Protein 4U89 (pdb70)

Foldseek 3Di:
DDDPQVLWDDPVQVVFKFKFKFQAQDPPQDADVVACVVCVPPDPVCVRLVSVLLVRQQVRVVSNVDHDDDWYADQPGATRDDPQKEKEWEDDNRMTMIMMGGCVRFVYKFKYKDFQDEDDPVCLVQQADPVQVVCQVVAAPPPGRSSVLLSRVVRSVQRRQCVFAVDDAGSVQWHKDWHADPVRFKTKIKTAGNDWQDGPDDDGDGIWIIMWGADPRMIMIMTTD

Nearest PDB structures (foldseek):
  8qzj-assembly1_A  TM=9.906E-01  e=1.954E-47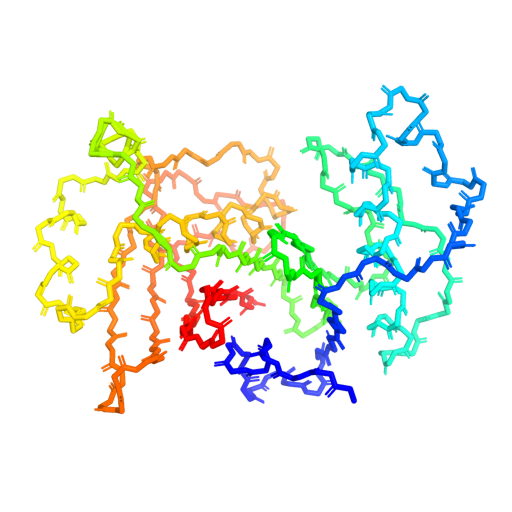  Mycobacterium tuberculosis
  4qvh-assembly1_A  TM=9.940E-01  e=8.552E-47  Escherichia coli
  8qzh-assembly1_A  TM=9.855E-01  e=3.844E-47  Mycobacterium tuberculosis
  8gkf-assembly1_A  TM=9.898E-01  e=1.094E-46  Mycobacterium tuberculosis
  4qjl-assembly1_A  TM=9.875E-01  e=9.509E-44  Mycobacterium ulcerans Agy99

Structure (mmCIF, N/CA/C/O backbone):
data_4U89
#
_entry.id   4U89
#
_cell.length_a   99.808
_cell.length_b   121.263
_cell.length_c   48.828
_cell.angle_alpha   90.000
_cell.angle_beta   90.000
_cell.angle_gamma   90.000
#
_symmetry.space_group_name_H-M   'C 2 2 21'
#
loop_
_entity.id
_entity.type
_entity.pdbx_description
1 polymer 'Phosphopantetheinyl transferase PptT'
2 non-polymer 'COENZYME A'
3 non-polymer 'SODIUM ION'
4 non-polymer 'PHOSPHATE ION'
5 non-polymer 'TETRAETHYLENE GLYCOL'
6 non-polymer IMIDAZOLE
7 water water
#
loop_
_atom_site.group_PDB
_atom_site.id
_atom_site.type_symbol
_atom_site.label_atom_id
_atom_site.label_alt_id
_atom_site.label_comp_id
_atom_site.label_asym_id
_atom_site.label_entity_id
_atom_site.label_seq_id
_atom_site.pdbx_PDB_ins_code
_atom_site.Cartn_x
_atom_site.Cartn_y
_atom_site.Cartn_z
_atom_site.occupancy
_atom_site.B_iso_or_equiv
_atom_site.auth_seq_id
_atom_site.auth_comp_id
_atom_site.auth_asym_id
_atom_site.auth_atom_id
_atom_site.pdbx_PDB_model_num
ATOM 1 N N . VAL A 1 23 ? 36.716 -25.026 -2.003 1.00 63.99 3 VAL A N 1
ATOM 2 C CA . VAL A 1 23 ? 35.238 -24.714 -2.167 1.00 33.87 3 VAL A CA 1
ATOM 3 C C . VAL A 1 23 ? 34.659 -23.816 -1.005 1.00 32.36 3 VAL A C 1
ATOM 4 O O . VAL A 1 23 ? 34.944 -24.025 0.207 1.00 33.36 3 VAL A O 1
ATOM 6 N N . GLY A 1 24 ? 33.799 -22.833 -1.346 1.00 37.59 4 GLY A N 1
ATOM 7 C CA . GLY A 1 24 ? 33.353 -21.955 -0.281 1.00 27.62 4 GLY A CA 1
ATOM 8 C C . GLY A 1 24 ? 32.191 -22.569 0.543 1.00 20.73 4 GLY A C 1
ATOM 9 O O . GLY A 1 24 ? 31.345 -23.332 0.048 1.00 24.28 4 GLY A O 1
ATOM 10 N N . THR A 1 25 ? 32.174 -22.276 1.829 1.00 18.89 5 THR A N 1
ATOM 11 C CA . THR A 1 25 ? 31.195 -22.832 2.729 1.00 17.66 5 THR A CA 1
ATOM 12 C C . THR A 1 25 ? 30.500 -21.787 3.597 1.00 19.12 5 THR A C 1
ATOM 13 O O . THR A 1 25 ? 29.915 -22.180 4.606 1.00 21.22 5 THR A O 1
ATOM 17 N N . LEU A 1 26 ? 30.448 -20.491 3.153 1.00 17.38 6 LEU A N 1
ATOM 18 C CA . LEU A 1 26 ? 29.769 -19.492 3.956 1.00 17.15 6 LEU A CA 1
ATOM 19 C C . LEU A 1 26 ? 28.320 -19.849 4.223 1.00 14.88 6 LEU A C 1
ATOM 20 O O . LEU A 1 26 ? 27.864 -19.728 5.382 1.00 15.65 6 LEU A O 1
ATOM 25 N N . VAL A 1 27 ? 27.576 -20.294 3.212 1.00 11.98 7 VAL A N 1
ATOM 26 C CA . VAL A 1 27 ? 26.151 -20.582 3.391 1.00 11.55 7 VAL A CA 1
ATOM 27 C C . VAL A 1 27 ? 25.933 -21.754 4.402 1.00 11.70 7 VAL A C 1
ATOM 28 O O . VAL A 1 27 ? 24.831 -21.888 4.959 1.00 11.67 7 VAL A O 1
ATOM 32 N N . ALA A 1 28 ? 26.938 -22.618 4.637 1.00 13.10 8 ALA A N 1
ATOM 33 C CA . ALA A 1 28 ? 26.665 -23.721 5.614 1.00 13.28 8 ALA A CA 1
ATOM 34 C C . ALA A 1 28 ? 26.369 -23.133 6.969 1.00 12.34 8 ALA A C 1
ATOM 35 O O . ALA A 1 28 ? 25.723 -23.757 7.775 1.00 12.86 8 ALA A O 1
ATOM 37 N N . SER A 1 29 ? 26.825 -21.896 7.257 1.00 12.27 9 SER A N 1
ATOM 38 C CA A SER A 1 29 ? 26.621 -21.223 8.539 0.57 11.27 9 SER A CA 1
ATOM 39 C CA B SER A 1 29 ? 26.614 -21.275 8.578 0.43 12.56 9 SER A CA 1
ATOM 40 C C . SER A 1 29 ? 25.162 -20.951 8.798 1.00 10.84 9 SER A C 1
ATOM 41 O O . SER A 1 29 ? 24.794 -20.592 9.933 1.00 12.76 9 SER A O 1
ATOM 46 N N . VAL A 1 30 ? 24.315 -21.060 7.740 1.00 10.63 10 VAL A N 1
ATOM 47 C CA . VAL A 1 30 ? 22.878 -20.839 7.922 1.00 10.66 10 VAL A CA 1
ATOM 48 C C . VAL A 1 30 ? 22.036 -22.054 7.620 1.00 9.84 10 VAL A C 1
ATOM 49 O O . VAL A 1 30 ? 20.799 -21.955 7.504 1.00 11.10 10 VAL A O 1
ATOM 53 N N . LEU A 1 31 ? 22.664 -23.247 7.468 1.00 10.31 11 LEU A N 1
ATOM 54 C CA . LEU A 1 31 ? 21.842 -24.438 7.183 1.00 11.36 11 LEU A CA 1
ATOM 55 C C . LEU A 1 31 ? 21.679 -25.299 8.444 1.00 9.94 11 LEU A C 1
ATOM 56 O O . LEU A 1 31 ? 22.594 -25.408 9.274 1.00 12.81 11 LEU A O 1
ATOM 61 N N . PRO A 1 32 ? 20.562 -26.033 8.477 1.00 12.35 12 PRO A N 1
ATOM 62 C CA . PRO A 1 32 ? 20.268 -26.895 9.642 1.00 14.87 12 PRO A CA 1
ATOM 63 C C . PRO A 1 32 ? 21.041 -28.214 9.570 1.00 12.15 12 PRO A C 1
ATOM 64 O O . PRO A 1 32 ? 21.244 -28.740 8.465 1.00 14.70 12 PRO A O 1
ATOM 68 N N . ALA A 1 33 ? 21.298 -28.818 10.719 1.00 13.67 13 ALA A N 1
ATOM 69 C CA . ALA A 1 33 ? 21.848 -30.192 10.747 1.00 14.57 13 ALA A CA 1
ATOM 70 C C . ALA A 1 33 ? 20.741 -31.230 10.570 1.00 13.64 13 ALA A C 1
ATOM 71 O O . ALA A 1 33 ? 21.067 -32.320 10.049 1.00 14.73 13 ALA A O 1
ATOM 73 N N . THR A 1 34 ? 19.499 -30.909 10.964 1.00 13.83 14 THR A N 1
ATOM 74 C CA . THR A 1 34 ? 18.425 -31.946 11.036 1.00 14.16 14 THR A CA 1
ATOM 75 C C . THR A 1 34 ? 18.220 -32.571 9.670 1.00 13.37 14 THR A C 1
ATOM 76 O O . THR A 1 34 ? 17.953 -33.759 9.604 1.00 14.88 14 THR A O 1
ATOM 80 N N . VAL A 1 35 ? 18.295 -31.813 8.580 1.00 13.54 15 VAL A N 1
ATOM 81 C CA . VAL A 1 35 ? 18.008 -32.342 7.227 1.00 12.59 15 VAL A CA 1
ATOM 82 C C . VAL A 1 35 ? 19.226 -32.206 6.284 1.00 13.21 15 VAL A C 1
ATOM 83 O O . VAL A 1 35 ? 19.130 -32.193 5.069 1.00 13.08 15 VAL A O 1
ATOM 87 N N . PHE A 1 36 ? 20.400 -32.068 6.887 1.00 14.68 16 PHE A N 1
ATOM 88 C CA . PHE A 1 36 ? 21.557 -31.735 6.087 1.00 14.17 16 PHE A CA 1
ATOM 89 C C . PHE A 1 36 ? 21.849 -32.729 4.975 1.00 14.16 16 PHE A C 1
ATOM 90 O O . PHE A 1 36 ? 22.354 -32.335 3.905 1.00 17.50 16 PHE A O 1
ATOM 98 N N . GLU A 1 37 ? 21.676 -34.021 5.255 1.00 14.91 17 GLU A N 1
ATOM 99 C CA . GLU A 1 37 ? 21.951 -35.041 4.235 1.00 17.76 17 GLU A CA 1
ATOM 100 C C . GLU A 1 37 ? 21.018 -34.929 3.035 1.00 12.35 17 GLU A C 1
ATOM 101 O O . GLU A 1 37 ? 21.286 -35.533 1.982 1.00 14.80 17 GLU A O 1
ATOM 107 N N . ASP A 1 38 ? 19.914 -34.180 3.194 1.00 12.05 18 ASP A N 1
ATOM 108 C CA . ASP A 1 38 ? 19.026 -33.975 2.086 1.00 12.21 18 ASP A CA 1
ATOM 109 C C . ASP A 1 38 ? 19.145 -32.578 1.440 1.00 10.50 18 ASP A C 1
ATOM 110 O O . ASP A 1 38 ? 18.240 -32.186 0.640 1.00 13.11 18 ASP A O 1
ATOM 115 N N . LEU A 1 39 ? 20.198 -31.857 1.837 1.00 9.88 19 LEU A N 1
ATOM 116 C CA . LEU A 1 39 ? 20.535 -30.560 1.223 1.00 10.34 19 LEU A CA 1
ATOM 117 C C . LEU A 1 39 ? 21.838 -30.651 0.506 1.00 12.46 19 LEU A C 1
ATOM 118 O O . LEU A 1 39 ? 22.704 -31.490 0.770 1.00 11.93 19 LEU A O 1
ATOM 123 N N . ALA A 1 40 ? 22.023 -29.679 -0.438 1.00 10.96 20 ALA A N 1
ATOM 124 C CA . ALA A 1 40 ? 23.356 -29.467 -0.998 1.00 11.15 20 ALA A CA 1
ATOM 125 C C . ALA A 1 40 ? 23.496 -27.993 -1.363 1.00 10.11 20 ALA A C 1
ATOM 126 O O . ALA A 1 40 ? 22.438 -27.325 -1.511 1.00 11.66 20 ALA A O 1
ATOM 128 N N . TYR A 1 41 ? 24.730 -27.510 -1.488 1.00 10.43 21 TYR A N 1
ATOM 129 C CA . TYR A 1 41 ? 24.905 -26.088 -1.761 1.00 9.97 21 TYR A CA 1
ATOM 130 C C . TYR A 1 41 ? 26.106 -25.873 -2.618 1.00 10.65 21 TYR A C 1
ATOM 131 O O . TYR A 1 41 ? 27.011 -26.737 -2.636 1.00 12.01 21 TYR A O 1
ATOM 140 N N . ALA A 1 42 ? 26.183 -24.696 -3.258 1.00 10.57 22 ALA A N 1
ATOM 141 C CA . ALA A 1 42 ? 27.421 -24.329 -3.983 1.00 10.51 22 ALA A CA 1
ATOM 142 C C . ALA A 1 42 ? 27.427 -22.814 -4.069 1.00 9.99 22 ALA A C 1
ATOM 143 O O . ALA A 1 42 ? 26.355 -22.208 -4.337 1.00 12.25 22 ALA A O 1
ATOM 145 N N . GLU A 1 43 ? 28.569 -22.211 -3.833 1.00 10.63 23 GLU A N 1
ATOM 146 C CA . GLU A 1 43 ? 28.692 -20.756 -3.920 1.00 11.74 23 GLU A CA 1
ATOM 147 C C . GLU A 1 43 ? 29.964 -20.408 -4.588 1.00 12.07 23 GLU A C 1
ATOM 148 O O . GLU A 1 43 ? 31.008 -21.136 -4.559 1.00 13.65 23 GLU A O 1
ATOM 154 N N . LEU A 1 44 ? 29.996 -19.171 -5.125 1.00 12.41 24 LEU A N 1
ATOM 155 C CA . LEU A 1 44 ? 31.201 -18.553 -5.752 1.00 13.22 24 LEU A CA 1
ATOM 156 C C . LEU A 1 44 ? 31.143 -17.069 -5.380 1.00 14.04 24 LEU A C 1
ATOM 157 O O . LEU A 1 44 ? 30.079 -16.561 -4.995 1.00 15.16 24 LEU A O 1
ATOM 162 N N . TYR A 1 45 ? 32.257 -16.383 -5.623 1.00 14.02 25 TYR A N 1
ATOM 163 C CA . TYR A 1 45 ? 32.343 -14.983 -5.122 1.00 14.38 25 TYR A CA 1
ATOM 164 C C . TYR A 1 45 ? 32.532 -14.009 -6.274 1.00 14.64 25 TYR A C 1
ATOM 165 O O . TYR A 1 45 ? 32.724 -12.818 -6.032 1.00 19.27 25 TYR A O 1
ATOM 174 N N . SER A 1 46 ? 32.537 -14.521 -7.510 1.00 16.33 26 SER A N 1
ATOM 175 C CA . SER A 1 46 ? 32.681 -13.729 -8.755 1.00 16.45 26 SER A CA 1
ATOM 176 C C . SER A 1 46 ? 32.239 -14.608 -9.893 1.00 15.65 26 SER A C 1
ATOM 177 O O . SER A 1 46 ? 31.957 -15.800 -9.706 1.00 21.18 26 SER A O 1
ATOM 180 N N . ASP A 1 47 ? 32.114 -14.015 -11.063 1.00 16.52 27 ASP A N 1
ATOM 181 C CA . ASP A 1 47 ? 31.723 -14.738 -12.270 1.00 15.66 27 ASP A CA 1
ATOM 182 C C . ASP A 1 47 ? 32.960 -15.263 -12.941 1.00 19.67 27 ASP A C 1
ATOM 183 O O . ASP A 1 47 ? 33.816 -14.495 -13.368 1.00 24.73 27 ASP A O 1
ATOM 188 N N . PRO A 1 48 ? 33.071 -16.601 -13.057 1.00 20.47 28 PRO A N 1
ATOM 189 C CA . PRO A 1 48 ? 34.163 -17.180 -13.821 1.00 24.61 28 PRO A CA 1
ATOM 190 C C . PRO A 1 48 ? 34.157 -16.670 -15.250 1.00 25.04 28 PRO A C 1
ATOM 191 O O . PRO A 1 48 ? 33.092 -16.658 -15.856 1.00 28.09 28 PRO A O 1
ATOM 195 N N . PRO A 1 49 ? 35.315 -16.304 -15.801 1.00 31.49 29 PRO A N 1
ATOM 196 C CA . PRO A 1 49 ? 35.263 -15.715 -17.189 1.00 34.44 29 PRO A CA 1
ATOM 197 C C . PRO A 1 49 ? 34.964 -16.782 -18.240 1.00 38.95 29 PRO A C 1
ATOM 198 O O . PRO A 1 49 ? 35.280 -17.948 -18.030 1.00 38.85 29 PRO A O 1
ATOM 202 N N . GLY A 1 50 ? 34.267 -16.397 -19.299 1.00 39.82 30 GLY A N 1
ATOM 203 C CA . GLY A 1 50 ? 34.026 -17.287 -20.413 1.00 46.96 30 GLY A CA 1
ATOM 204 C C . GLY A 1 50 ? 32.988 -18.386 -20.212 1.00 35.67 30 GLY A C 1
ATOM 205 O O . GLY A 1 50 ? 32.919 -19.255 -21.107 1.00 49.68 30 GLY A O 1
ATOM 206 N N . LEU A 1 51 ? 32.174 -18.359 -19.120 1.00 30.08 31 LEU A N 1
ATOM 207 C CA . LEU A 1 51 ? 31.059 -19.307 -18.982 1.00 22.09 31 LEU A CA 1
ATOM 208 C C . LEU A 1 51 ? 30.028 -18.999 -20.053 1.00 21.58 31 LEU A C 1
ATOM 209 O O . LEU A 1 51 ? 29.629 -17.847 -20.199 1.00 32.54 31 LEU A O 1
ATOM 214 N N . THR A 1 52 ? 29.657 -20.015 -20.845 1.00 24.27 32 THR A N 1
ATOM 215 C CA . THR A 1 52 ? 28.703 -19.879 -21.960 1.00 25.79 32 THR A CA 1
ATOM 216 C C . THR A 1 52 ? 27.343 -20.251 -21.302 1.00 22.30 32 THR A C 1
ATOM 217 O O . THR A 1 52 ? 27.287 -21.224 -20.574 1.00 22.88 32 THR A O 1
ATOM 221 N N . PRO A 1 53 ? 26.232 -19.556 -21.609 1.00 15.77 33 PRO A N 1
ATOM 222 C CA . PRO A 1 53 ? 24.935 -20.060 -21.138 1.00 14.35 33 PRO A CA 1
ATOM 223 C C . PRO A 1 53 ? 24.508 -21.352 -21.839 1.00 18.03 33 PRO A C 1
ATOM 224 O O . PRO A 1 53 ? 24.789 -21.573 -23.036 1.00 19.61 33 PRO A O 1
ATOM 228 N N . LEU A 1 54 ? 23.761 -22.171 -21.131 1.00 14.70 34 LEU A N 1
ATOM 229 C CA . LEU A 1 54 ? 23.099 -23.313 -21.828 1.00 15.81 34 LEU A CA 1
ATOM 230 C C . LEU A 1 54 ? 22.155 -22.774 -22.861 1.00 15.59 34 LEU A C 1
ATOM 231 O O . LEU A 1 54 ? 21.437 -21.779 -22.565 1.00 16.36 34 LEU A O 1
ATOM 236 N N . PRO A 1 55 ? 22.071 -23.407 -24.055 1.00 16.50 35 PRO A N 1
ATOM 237 C CA . PRO A 1 55 ? 21.169 -22.815 -25.071 1.00 19.92 35 PRO A CA 1
ATOM 238 C C . PRO A 1 55 ? 19.733 -22.726 -24.601 1.00 18.34 35 PRO A C 1
ATOM 239 O O . PRO A 1 55 ? 19.034 -21.805 -25.009 1.00 18.89 35 PRO A O 1
ATOM 243 N N . GLU A 1 56 ? 19.265 -23.670 -23.727 1.00 16.91 36 GLU A N 1
ATOM 244 C CA A GLU A 1 56 ? 17.871 -23.656 -23.278 0.50 15.41 36 GLU A CA 1
ATOM 245 C CA B GLU A 1 56 ? 17.858 -23.583 -23.321 0.50 14.35 36 GLU A CA 1
ATOM 246 C C . GLU A 1 56 ? 17.656 -22.518 -22.234 1.00 17.68 36 GLU A C 1
ATOM 247 O O . GLU A 1 56 ? 16.515 -22.090 -22.025 1.00 18.61 36 GLU A O 1
ATOM 258 N N . GLU A 1 57 ? 18.726 -22.058 -21.586 1.00 14.48 37 GLU A N 1
ATOM 259 C CA . GLU A 1 57 ? 18.586 -21.010 -20.565 1.00 15.62 37 GLU A CA 1
ATOM 260 C C . GLU A 1 57 ? 18.867 -19.639 -21.221 1.00 14.16 37 GLU A C 1
ATOM 261 O O . GLU A 1 57 ? 18.407 -18.622 -20.643 1.00 15.53 37 GLU A O 1
ATOM 267 N N . ALA A 1 58 ? 19.594 -19.581 -22.321 1.00 14.99 38 ALA A N 1
ATOM 268 C CA . ALA A 1 58 ? 19.888 -18.294 -22.977 1.00 17.02 38 ALA A CA 1
ATOM 269 C C . ALA A 1 58 ? 18.650 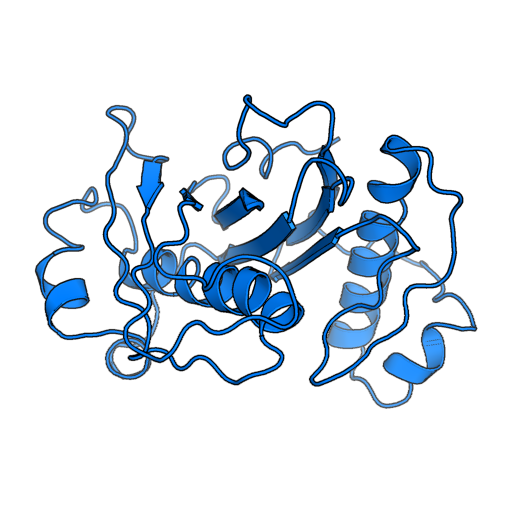-17.389 -23.215 1.00 15.43 38 ALA A C 1
ATOM 270 O O . ALA A 1 58 ? 18.800 -16.157 -23.067 1.00 17.01 38 ALA A O 1
ATOM 272 N N . PRO A 1 59 ? 17.456 -17.961 -23.572 1.00 15.99 39 PRO A N 1
ATOM 273 C CA . PRO A 1 59 ? 16.296 -17.025 -23.849 1.00 18.21 39 PRO A CA 1
ATOM 274 C C . PRO A 1 59 ? 15.969 -16.216 -22.602 1.00 16.28 39 PRO A C 1
ATOM 275 O O . PRO A 1 59 ? 15.428 -15.077 -22.740 1.00 20.69 39 PRO A O 1
ATOM 279 N N . LEU A 1 60 ? 16.256 -16.717 -21.396 1.00 16.55 40 LEU A N 1
ATOM 280 C CA . LEU A 1 60 ? 15.921 -16.015 -20.179 1.00 16.25 40 LEU A CA 1
ATOM 281 C C . LEU A 1 60 ? 16.695 -14.729 -19.985 1.00 16.56 40 LEU A C 1
ATOM 282 O O . LEU A 1 60 ? 16.223 -13.828 -19.313 1.00 20.63 40 LEU A O 1
ATOM 287 N N . ILE A 1 61 ? 17.790 -14.601 -20.668 1.00 15.38 41 ILE A N 1
ATOM 288 C CA . ILE A 1 61 ? 18.678 -13.448 -20.523 1.00 14.76 41 ILE A CA 1
ATOM 289 C C . ILE A 1 61 ? 18.931 -12.766 -21.896 1.00 15.71 41 ILE A C 1
ATOM 290 O O . ILE A 1 61 ? 19.870 -11.963 -22.032 1.00 17.91 41 ILE A O 1
ATOM 295 N N . ALA A 1 62 ? 18.093 -13.057 -22.899 1.00 16.73 42 ALA A N 1
ATOM 296 C CA . ALA A 1 62 ? 18.250 -12.551 -24.274 1.00 16.71 42 ALA A CA 1
ATOM 297 C C . ALA A 1 62 ? 18.178 -11.046 -24.376 1.00 21.41 42 ALA A C 1
ATOM 298 O O . ALA A 1 62 ? 18.753 -10.486 -25.312 1.00 20.95 42 ALA A O 1
ATOM 300 N N . ARG A 1 63 ? 17.526 -10.364 -23.433 1.00 18.64 43 ARG A N 1
ATOM 301 C CA . ARG A 1 63 ? 17.416 -8.916 -23.485 1.00 18.32 43 ARG A CA 1
ATOM 302 C C . ARG A 1 63 ? 18.122 -8.295 -22.269 1.00 21.13 43 ARG A C 1
ATOM 303 O O . ARG A 1 63 ? 17.931 -7.122 -21.992 1.00 24.10 43 ARG A O 1
ATOM 311 N N . SER A 1 64 ? 18.884 -9.065 -21.511 1.00 19.68 44 SER A N 1
ATOM 312 C CA . SER A 1 64 ? 19.471 -8.601 -20.240 1.00 17.95 44 SER A CA 1
ATOM 313 C C . SER A 1 64 ? 20.763 -7.799 -20.390 1.00 20.81 44 SER A C 1
ATOM 314 O O . SER A 1 64 ? 21.532 -8.087 -21.303 1.00 19.84 44 SER A O 1
ATOM 317 N N . VAL A 1 65 ? 21.052 -6.901 -19.444 1.00 19.82 45 VAL A N 1
ATOM 318 C CA . VAL A 1 65 ? 22.339 -6.193 -19.439 1.00 20.63 45 VAL A CA 1
ATOM 319 C C . VAL A 1 65 ? 23.468 -7.195 -19.077 1.00 17.82 45 VAL A C 1
ATOM 320 O O . VAL A 1 65 ? 23.193 -8.243 -18.479 1.00 17.60 45 VAL A O 1
ATOM 324 N N . ALA A 1 66 ? 24.709 -6.869 -19.387 1.00 20.50 46 ALA A N 1
ATOM 325 C CA . ALA A 1 66 ? 25.823 -7.816 -19.265 1.00 20.65 46 ALA A CA 1
ATOM 326 C C . ALA A 1 66 ? 25.920 -8.234 -17.808 1.00 18.42 46 ALA A C 1
ATOM 327 O O . ALA A 1 66 ? 26.225 -9.396 -17.521 1.00 18.77 46 ALA A O 1
ATOM 329 N N . LYS A 1 67 ? 25.745 -7.329 -16.843 1.00 20.18 47 LYS A N 1
ATOM 330 C CA . LYS A 1 67 ? 25.965 -7.692 -15.395 1.00 19.56 47 LYS A CA 1
ATOM 331 C C . LYS A 1 67 ? 24.954 -8.821 -15.033 1.00 16.39 47 LYS A C 1
ATOM 332 O O . LYS A 1 67 ? 25.319 -9.798 -14.320 1.00 16.15 47 LYS A O 1
ATOM 338 N N . ARG A 1 68 ? 23.714 -8.667 -15.484 1.00 17.05 48 ARG A N 1
ATOM 339 C CA . ARG A 1 68 ? 22.629 -9.626 -15.210 1.00 14.91 48 ARG A CA 1
ATOM 340 C C . ARG A 1 68 ? 22.985 -10.948 -15.956 1.00 14.90 48 ARG A C 1
ATOM 341 O O . ARG A 1 68 ? 22.849 -12.036 -15.360 1.00 13.93 48 ARG A O 1
ATOM 349 N N . ARG A 1 69 ? 23.449 -10.901 -17.191 1.00 14.53 49 ARG A N 1
ATOM 350 C CA . ARG A 1 69 ? 23.751 -12.133 -17.912 1.00 13.68 49 ARG A CA 1
ATOM 351 C C . ARG A 1 69 ? 24.844 -12.903 -17.160 1.00 14.75 49 ARG A C 1
ATOM 352 O O . ARG A 1 69 ? 24.716 -14.121 -16.960 1.00 14.58 49 ARG A O 1
ATOM 360 N N . ASN A 1 70 ? 25.888 -12.217 -16.712 1.00 13.99 50 ASN A N 1
ATOM 361 C CA . ASN A 1 70 ? 27.065 -12.874 -16.111 1.00 14.45 50 ASN A CA 1
ATOM 362 C C . ASN A 1 70 ? 26.604 -13.521 -14.817 1.00 13.47 50 ASN A C 1
ATOM 363 O O . ASN A 1 70 ? 26.937 -14.700 -14.561 1.00 15.21 50 ASN A O 1
ATOM 368 N N . GLU A 1 71 ? 25.866 -12.821 -13.929 1.00 13.79 51 GLU A N 1
ATOM 369 C CA . GLU A 1 71 ? 25.511 -13.426 -12.652 1.00 12.69 51 GLU A CA 1
ATOM 370 C C . GLU A 1 71 ? 24.502 -14.521 -12.857 1.00 11.24 51 GLU A C 1
ATOM 371 O O . GLU A 1 71 ? 24.602 -15.561 -12.184 1.00 12.50 51 GLU A O 1
ATOM 377 N N . PHE A 1 72 ? 23.584 -14.377 -13.796 1.00 11.19 52 PHE A N 1
ATOM 378 C CA . PHE A 1 72 ? 22.601 -15.421 -14.040 1.00 11.48 52 PHE A CA 1
ATOM 379 C C . PHE A 1 72 ? 23.315 -16.737 -14.381 1.00 11.28 52 PHE A C 1
ATOM 380 O O . PHE A 1 72 ? 22.904 -17.815 -13.863 1.00 11.46 52 PHE A O 1
ATOM 388 N N . ILE A 1 73 ? 24.292 -16.679 -15.285 1.00 11.23 53 ILE A N 1
ATOM 389 C CA . ILE A 1 73 ? 24.986 -17.881 -15.754 1.00 12.39 53 ILE A CA 1
ATOM 390 C C . ILE A 1 73 ? 25.738 -18.500 -14.573 1.00 11.33 53 ILE A C 1
ATOM 391 O O . ILE A 1 73 ? 25.704 -19.735 -14.358 1.00 12.91 53 ILE A O 1
ATOM 396 N N . THR A 1 74 ? 26.384 -17.677 -13.728 1.00 10.22 54 THR A N 1
ATOM 397 C CA . THR A 1 74 ? 27.112 -18.217 -12.560 1.00 10.77 54 THR A CA 1
ATOM 398 C C . THR A 1 74 ? 26.169 -18.867 -11.595 1.00 11.01 54 THR A C 1
ATOM 399 O O . THR A 1 74 ? 26.510 -19.928 -11.026 1.00 11.58 54 THR A O 1
ATOM 403 N N . VAL A 1 75 ? 25.026 -18.224 -11.278 1.00 10.91 55 VAL A N 1
ATOM 404 C CA . VAL A 1 75 ? 24.162 -18.749 -10.283 1.00 10.36 55 VAL A CA 1
ATOM 405 C C . VAL A 1 75 ? 23.544 -20.081 -10.830 1.00 10.25 55 VAL A C 1
ATOM 406 O O . VAL A 1 75 ? 23.379 -21.025 -9.997 1.00 11.46 55 VAL A O 1
ATOM 410 N N . ARG A 1 76 ? 23.174 -20.191 -12.093 1.00 11.29 56 ARG A N 1
ATOM 411 C CA . ARG A 1 76 ? 22.661 -21.446 -12.651 1.00 11.30 56 ARG A CA 1
ATOM 412 C C . ARG A 1 76 ? 23.763 -22.520 -12.586 1.00 10.91 56 ARG A C 1
ATOM 413 O O . ARG A 1 76 ? 23.476 -23.651 -12.332 1.00 11.95 56 ARG A O 1
ATOM 421 N N . HIS A 1 77 ? 25.015 -22.120 -12.760 1.00 10.93 57 HIS A N 1
ATOM 422 C CA . HIS A 1 77 ? 26.123 -23.097 -12.651 1.00 10.80 57 HIS A CA 1
ATOM 423 C C . HIS A 1 77 ? 26.144 -23.644 -11.229 1.00 11.71 57 HIS A C 1
ATOM 424 O O . HIS A 1 77 ? 26.316 -24.857 -10.969 1.00 12.42 57 HIS A O 1
ATOM 431 N N . CYS A 1 78 ? 26.087 -22.736 -10.224 1.00 11.33 58 CYS A N 1
ATOM 432 C CA . CYS A 1 78 ? 26.026 -23.201 -8.832 1.00 11.73 58 CYS A CA 1
ATOM 433 C C . CYS A 1 78 ? 24.857 -24.109 -8.576 1.00 11.13 58 CYS A C 1
ATOM 434 O O . CYS A 1 78 ? 24.986 -25.116 -7.851 1.00 12.40 58 CYS A O 1
ATOM 437 N N . ALA A 1 79 ? 23.716 -23.805 -9.141 1.00 11.00 59 ALA A N 1
ATOM 438 C CA . ALA A 1 79 ? 22.493 -24.639 -8.979 1.00 10.84 59 ALA A CA 1
ATOM 439 C C . ALA A 1 79 ? 22.815 -26.060 -9.470 1.00 11.58 59 ALA A C 1
ATOM 440 O O . ALA A 1 79 ? 22.460 -27.028 -8.769 1.00 11.63 59 ALA A O 1
ATOM 442 N N . ARG A 1 80 ? 23.396 -26.210 -10.648 1.00 11.24 60 ARG A N 1
ATOM 443 C CA . ARG A 1 80 ? 23.644 -27.563 -11.175 1.00 11.03 60 ARG A CA 1
ATOM 444 C C . ARG A 1 80 ? 24.730 -28.263 -10.343 1.00 12.21 60 ARG A C 1
ATOM 445 O O . ARG A 1 80 ? 24.603 -29.512 -10.163 1.00 13.77 60 ARG A O 1
ATOM 453 N N . ILE A 1 81 ? 25.749 -27.553 -9.826 1.00 11.42 61 ILE A N 1
ATOM 454 C CA A ILE A 1 81 ? 26.814 -28.128 -8.926 0.43 10.53 61 ILE A CA 1
ATOM 455 C CA B ILE A 1 81 ? 26.714 -28.271 -8.996 0.57 11.74 61 ILE A CA 1
ATOM 456 C C . ILE A 1 81 ? 26.016 -28.766 -7.746 1.00 12.73 61 ILE A C 1
ATOM 457 O O . ILE A 1 81 ? 26.265 -29.915 -7.300 1.00 14.56 61 ILE A O 1
ATOM 466 N N . ALA A 1 82 ? 25.180 -27.966 -7.122 1.00 12.52 62 ALA A N 1
ATOM 467 C CA . ALA A 1 82 ? 24.513 -28.407 -5.894 1.00 12.15 62 ALA A CA 1
ATOM 468 C C . ALA A 1 82 ? 23.533 -29.570 -6.206 1.00 11.09 62 ALA A C 1
ATOM 469 O O . ALA A 1 82 ? 23.549 -30.597 -5.459 1.00 13.24 62 ALA A O 1
ATOM 471 N N . LEU A 1 83 ? 22.760 -29.475 -7.270 1.00 11.08 63 LEU A N 1
ATOM 472 C CA . LEU A 1 83 ? 21.849 -30.570 -7.645 1.00 11.45 63 LEU A CA 1
ATOM 473 C C . LEU A 1 83 ? 22.661 -31.846 -7.908 1.00 12.58 63 LEU A C 1
ATOM 474 O O . LEU A 1 83 ? 22.166 -32.952 -7.548 1.00 13.71 63 LEU A O 1
ATOM 479 N N . ASP A 1 84 ? 23.823 -31.734 -8.555 1.00 12.82 64 ASP A N 1
ATOM 480 C CA . ASP A 1 84 ? 24.621 -32.928 -8.895 1.00 14.88 64 ASP A CA 1
ATOM 481 C C . ASP A 1 84 ? 25.002 -33.636 -7.584 1.00 13.84 64 ASP A C 1
ATOM 482 O O . ASP A 1 84 ? 25.088 -34.903 -7.514 1.00 15.28 64 ASP A O 1
ATOM 487 N N . GLN A 1 85 ? 25.264 -32.901 -6.497 1.00 14.07 65 GLN A N 1
ATOM 488 C CA . GLN A 1 85 ? 25.592 -33.550 -5.216 1.00 14.69 65 GLN A CA 1
ATOM 489 C C . GLN A 1 85 ? 24.470 -34.411 -4.671 1.00 16.06 65 GLN A C 1
ATOM 490 O O . GLN A 1 85 ? 24.710 -35.364 -3.972 1.00 19.23 65 GLN A O 1
ATOM 496 N N . LEU A 1 86 ? 23.233 -34.028 -4.981 1.00 15.21 66 LEU A N 1
ATOM 497 C CA . LEU A 1 86 ? 22.036 -34.820 -4.576 1.00 15.07 66 LEU A CA 1
ATOM 498 C C . LEU A 1 86 ? 21.735 -35.935 -5.579 1.00 16.70 66 LEU A C 1
ATOM 499 O O . LEU A 1 86 ? 20.720 -36.595 -5.454 1.00 19.49 66 LEU A O 1
ATOM 504 N N . GLY A 1 87 ? 22.599 -36.135 -6.582 1.00 15.39 67 GLY A N 1
ATOM 505 C CA . GLY A 1 87 ? 22.383 -37.233 -7.548 1.00 18.76 67 GLY A CA 1
ATOM 506 C C . GLY A 1 87 ? 21.501 -36.828 -8.718 1.00 15.56 67 GLY A C 1
ATOM 507 O O . GLY A 1 87 ? 21.117 -37.674 -9.514 1.00 18.72 67 GLY A O 1
ATOM 508 N N . VAL A 1 88 ? 21.278 -35.527 -8.951 1.00 14.77 68 VAL A N 1
ATOM 509 C CA . VAL A 1 88 ? 20.445 -35.095 -10.062 1.00 14.85 68 VAL A CA 1
ATOM 510 C C . VAL A 1 88 ? 21.300 -34.787 -11.271 1.00 13.85 68 VAL A C 1
ATOM 511 O O . VAL A 1 88 ? 22.188 -33.926 -11.187 1.00 15.60 68 VAL A O 1
ATOM 515 N N . PRO A 1 89 ? 21.075 -35.433 -12.434 1.00 13.28 69 PRO A N 1
ATOM 516 C CA . PRO A 1 89 ? 21.908 -35.148 -13.609 1.00 13.19 69 PRO A CA 1
ATOM 517 C C . PRO A 1 89 ? 21.757 -33.668 -14.045 1.00 12.03 69 PRO A C 1
ATOM 518 O O . PRO A 1 89 ? 20.636 -33.066 -13.952 1.00 13.12 69 PRO A O 1
ATOM 522 N N . PRO A 1 90 ? 22.828 -33.111 -14.576 1.00 13.16 70 PRO A N 1
ATOM 523 C CA . PRO A 1 90 ? 22.731 -31.689 -14.976 1.00 13.25 70 PRO A CA 1
ATOM 524 C C . PRO A 1 90 ? 21.765 -31.491 -16.125 1.00 13.24 70 PRO A C 1
ATOM 525 O O . PRO A 1 90 ? 21.668 -32.296 -17.043 1.00 13.55 70 PRO A O 1
ATOM 529 N N . ALA A 1 91 ? 20.969 -30.399 -16.052 1.00 13.39 71 ALA A N 1
ATOM 530 C CA . ALA A 1 91 ? 19.920 -30.082 -17.009 1.00 13.29 71 ALA A CA 1
ATOM 531 C C . ALA A 1 91 ? 19.608 -28.579 -16.873 1.00 11.84 71 ALA A C 1
ATOM 532 O O . ALA A 1 91 ? 19.929 -27.976 -15.845 1.00 13.56 71 ALA A O 1
ATOM 534 N N . PRO A 1 92 ? 18.996 -28.026 -17.899 1.00 13.80 72 PRO A N 1
ATOM 535 C CA . PRO A 1 92 ? 18.568 -26.606 -17.807 1.00 14.98 72 PRO A CA 1
ATOM 536 C C . PRO A 1 92 ? 17.526 -26.406 -16.725 1.00 13.10 72 PRO A C 1
ATOM 537 O O . PRO A 1 92 ? 16.747 -27.325 -16.378 1.00 16.00 72 PRO A O 1
ATOM 541 N N . ILE A 1 93 ? 17.511 -25.238 -16.115 1.00 13.53 73 ILE A N 1
ATOM 542 C CA . ILE A 1 93 ? 16.547 -24.851 -15.046 1.00 14.04 73 ILE A CA 1
ATOM 543 C C . ILE A 1 93 ? 15.805 -23.629 -15.603 1.00 12.08 73 ILE A C 1
ATOM 544 O O . ILE A 1 93 ? 16.424 -22.525 -15.724 1.00 12.70 73 ILE A O 1
ATOM 549 N N . LEU A 1 94 ? 14.585 -23.790 -16.024 1.00 13.71 74 LEU A N 1
ATOM 550 C CA . LEU A 1 94 ? 13.831 -22.677 -16.638 1.00 13.29 74 LEU A CA 1
ATOM 551 C C . LEU A 1 94 ? 13.217 -21.780 -15.505 1.00 13.13 74 LEU A C 1
ATOM 552 O O . LEU A 1 94 ? 13.560 -21.891 -14.319 1.00 13.95 74 LEU A O 1
ATOM 557 N N . LYS A 1 95 ? 12.374 -20.832 -15.907 1.00 15.44 75 LYS A N 1
ATOM 558 C CA A LYS A 1 95 ? 11.861 -19.789 -15.018 0.50 16.78 75 LYS A CA 1
ATOM 559 C CA B LYS A 1 95 ? 11.845 -19.859 -14.966 0.50 17.33 75 LYS A CA 1
ATOM 560 C C . LYS A 1 95 ? 10.321 -19.881 -15.142 1.00 17.25 75 LYS A C 1
ATOM 561 O O . LYS A 1 95 ? 9.782 -20.036 -16.238 1.00 23.76 75 LYS A O 1
ATOM 572 N N . GLY A 1 96 ? 9.641 -19.782 -14.026 1.00 18.89 76 GLY A N 1
ATOM 573 C CA . GLY A 1 96 ? 8.269 -20.051 -13.971 1.00 29.98 76 GLY A CA 1
ATOM 574 C C . GLY A 1 96 ? 7.527 -18.872 -13.594 1.00 38.22 76 GLY A C 1
ATOM 575 O O . GLY A 1 96 ? 8.039 -17.752 -13.921 1.00 26.78 76 GLY A O 1
ATOM 576 N N . ASP A 1 97 ? 6.436 -19.127 -12.805 1.00 37.45 77 ASP A N 1
ATOM 577 C CA . ASP A 1 97 ? 5.505 -18.116 -12.314 1.00 29.15 77 ASP A CA 1
ATOM 578 C C . ASP A 1 97 ? 6.297 -17.104 -11.501 1.00 25.50 77 ASP A C 1
ATOM 579 O O . ASP A 1 97 ? 7.075 -17.488 -10.514 1.00 27.68 77 ASP A O 1
ATOM 581 N N . LYS A 1 98 ? 6.258 -15.842 -11.965 1.00 22.47 78 LYS A N 1
ATOM 582 C CA . LYS A 1 98 ? 6.783 -14.755 -11.159 1.00 18.49 78 LYS A CA 1
ATOM 583 C C . LYS A 1 98 ? 8.294 -14.870 -10.928 1.00 18.31 78 LYS A C 1
ATOM 584 O O . LYS A 1 98 ? 8.814 -14.365 -9.923 1.00 18.03 78 LYS A O 1
ATOM 590 N N . GLY A 1 99 ? 9.015 -15.521 -11.859 1.00 17.64 79 GLY A N 1
ATOM 591 C CA . GLY A 1 99 ? 10.484 -15.539 -11.758 1.00 16.17 79 GLY A CA 1
ATOM 592 C C . GLY A 1 99 ? 11.059 -16.748 -11.038 1.00 13.55 79 GLY A C 1
ATOM 593 O O . GLY A 1 99 ? 12.265 -16.871 -10.982 1.00 15.24 79 GLY A O 1
ATOM 594 N N . GLU A 1 100 ? 10.207 -17.609 -10.432 1.00 14.00 80 GLU A N 1
ATOM 595 C CA . GLU A 1 100 ? 10.696 -18.663 -9.614 1.00 16.28 80 GLU A CA 1
ATOM 596 C C . GLU A 1 100 ? 11.431 -19.683 -10.521 1.00 13.40 80 GLU A C 1
ATOM 597 O O . GLU A 1 100 ? 10.980 -20.005 -11.669 1.00 15.85 80 GLU A O 1
ATOM 603 N N . PRO A 1 101 ? 12.515 -20.268 -10.013 1.00 12.98 81 PRO A N 1
ATOM 604 C CA . PRO A 1 101 ? 13.204 -21.307 -10.836 1.00 14.26 81 PRO A CA 1
ATOM 605 C C . PRO A 1 101 ? 12.370 -22.575 -10.874 1.00 12.35 81 PRO A C 1
ATOM 606 O O . PRO A 1 101 ? 11.675 -22.947 -9.898 1.00 17.49 81 PRO A O 1
ATOM 610 N N . CYS A 1 102 ? 12.475 -23.274 -11.994 1.00 14.64 82 CYS A N 1
ATOM 611 C CA . CYS A 1 102 ? 11.788 -24.549 -12.204 1.00 16.09 82 CYS A CA 1
ATOM 612 C C . CYS A 1 102 ? 12.756 -25.682 -11.886 1.00 15.18 82 CYS A C 1
ATOM 613 O O . CYS A 1 102 ? 13.512 -26.093 -12.714 1.00 17.59 82 CYS A O 1
ATOM 616 N N . TRP A 1 103 ? 12.632 -26.210 -10.677 1.00 14.80 83 TRP A N 1
ATOM 617 C CA . TRP A 1 103 ? 13.547 -27.255 -10.205 1.00 15.41 83 TRP A CA 1
ATOM 618 C C . TRP A 1 103 ? 13.224 -28.605 -10.868 1.00 17.00 83 TRP A C 1
ATOM 619 O O . TRP A 1 103 ? 12.103 -28.813 -11.237 1.00 20.58 83 TRP A O 1
ATOM 630 N N . PRO A 1 104 ? 14.262 -29.499 -10.957 1.00 17.39 84 PRO A N 1
ATOM 631 C CA . PRO A 1 104 ? 14.004 -30.893 -11.453 1.00 21.08 84 PRO A CA 1
ATOM 632 C C . PRO A 1 104 ? 12.944 -31.580 -10.589 1.00 20.69 84 PRO A C 1
ATOM 633 O O . PRO A 1 104 ? 12.757 -31.220 -9.371 1.00 19.80 84 PRO A O 1
ATOM 637 N N . ASP A 1 105 ? 12.302 -32.615 -11.099 1.00 27.16 85 ASP A N 1
ATOM 638 C CA . ASP A 1 105 ? 11.325 -33.392 -10.307 1.00 27.43 85 ASP A CA 1
ATOM 639 C C . ASP A 1 105 ? 11.899 -33.860 -8.951 1.00 24.97 85 ASP A C 1
ATOM 640 O O . ASP A 1 105 ? 13.080 -34.351 -8.876 1.00 26.37 85 ASP A O 1
ATOM 642 N N . GLY A 1 106 ? 11.114 -33.647 -7.889 1.00 20.50 86 GLY A N 1
ATOM 643 C CA . GLY A 1 106 ? 11.525 -34.144 -6.573 1.00 18.91 86 GLY A CA 1
ATOM 644 C C . GLY A 1 106 ? 12.500 -33.249 -5.827 1.00 15.83 86 GLY A C 1
ATOM 645 O O . GLY A 1 106 ? 12.954 -33.618 -4.773 1.00 16.88 86 GLY A O 1
ATOM 646 N N . MET A 1 107 ? 12.827 -32.071 -6.416 1.00 13.83 87 MET A N 1
ATOM 647 C CA A MET A 1 107 ? 13.766 -31.152 -5.805 0.42 12.97 87 MET A CA 1
ATOM 648 C CA B MET A 1 107 ? 13.796 -31.123 -5.842 0.58 12.66 87 MET A CA 1
ATOM 649 C C . MET A 1 107 ? 13.136 -29.792 -5.546 1.00 10.75 87 MET A C 1
ATOM 650 O O . MET A 1 107 ? 12.184 -29.391 -6.222 1.00 14.90 87 MET A O 1
ATOM 659 N N . VAL A 1 108 ? 13.716 -29.102 -4.553 1.00 10.62 88 VAL A N 1
ATOM 660 C CA . VAL A 1 108 ? 13.373 -27.725 -4.201 1.00 11.48 88 VAL A CA 1
ATOM 661 C C . VAL A 1 108 ? 14.680 -26.966 -4.055 1.00 10.30 88 VAL A C 1
ATOM 662 O O . VAL A 1 108 ? 15.792 -27.537 -3.983 1.00 12.77 88 VAL A O 1
ATOM 666 N N . GLY A 1 109 ? 14.666 -25.623 -3.977 1.00 10.61 89 GLY A N 1
ATOM 667 C CA . GLY A 1 109 ? 15.898 -24.907 -3.806 1.00 10.35 89 GLY A CA 1
ATOM 668 C C . GLY A 1 109 ? 15.658 -23.403 -3.852 1.00 9.87 89 GLY A C 1
ATOM 669 O O . GLY A 1 109 ? 14.547 -22.921 -4.028 1.00 11.30 89 GLY A O 1
ATOM 670 N N . SER A 1 110 ? 16.749 -22.677 -3.691 1.00 9.91 90 SER A N 1
ATOM 671 C CA . SER A 1 110 ? 16.659 -21.229 -3.822 1.00 9.46 90 SER A CA 1
ATOM 672 C C . SER A 1 110 ? 18.030 -20.720 -4.272 1.00 9.08 90 SER A C 1
ATOM 673 O O . SER A 1 110 ? 19.074 -21.370 -4.096 1.00 9.87 90 SER A O 1
ATOM 676 N N . LEU A 1 111 ? 18.056 -19.514 -4.894 1.00 9.79 91 LEU A N 1
ATOM 677 C CA . LEU A 1 111 ? 19.214 -18.934 -5.524 1.00 9.90 91 LEU A CA 1
ATOM 678 C C . LEU A 1 111 ? 19.375 -17.496 -5.051 1.00 8.76 91 LEU A C 1
ATOM 679 O O . LEU A 1 111 ? 18.295 -16.830 -4.838 1.00 10.22 91 LEU A O 1
ATOM 684 N N . THR A 1 112 ? 20.594 -17.013 -4.997 1.00 9.33 92 THR A N 1
ATOM 685 C CA . THR A 1 112 ? 20.803 -15.586 -4.666 1.00 9.67 92 THR A CA 1
ATOM 686 C C . THR A 1 112 ? 22.098 -15.088 -5.205 1.00 9.69 92 THR A C 1
ATOM 687 O O . THR A 1 112 ? 23.056 -15.844 -5.410 1.00 10.98 92 THR A O 1
ATOM 691 N N . HIS A 1 113 ? 22.185 -13.762 -5.438 1.00 10.11 93 HIS A N 1
ATOM 692 C CA . HIS A 1 113 ? 23.443 -13.126 -5.733 1.00 10.61 93 HIS A CA 1
ATOM 693 C C . HIS A 1 113 ? 23.437 -11.762 -5.099 1.00 9.89 93 HIS A C 1
ATOM 694 O O . HIS A 1 113 ? 22.376 -11.126 -4.932 1.00 12.07 93 HIS A O 1
ATOM 701 N N . CYS A 1 114 ? 24.653 -11.265 -4.883 1.00 10.44 94 CYS A N 1
ATOM 702 C CA . CYS A 1 114 ? 24.858 -9.831 -4.575 1.00 11.11 94 CYS A CA 1
ATOM 703 C C . CYS A 1 114 ? 26.310 -9.545 -4.854 1.00 11.81 94 CYS A C 1
ATOM 704 O O . CYS A 1 114 ? 27.067 -10.434 -5.340 1.00 12.02 94 CYS A O 1
ATOM 707 N N . ALA A 1 115 ? 26.812 -8.318 -4.647 1.00 13.05 95 ALA A N 1
ATOM 708 C CA . ALA A 1 115 ? 28.237 -8.096 -4.932 1.00 14.99 95 ALA A CA 1
ATOM 709 C C . ALA A 1 115 ? 29.077 -9.087 -4.116 1.00 12.39 95 ALA A C 1
ATOM 710 O O . ALA A 1 115 ? 28.886 -9.228 -2.860 1.00 14.64 95 ALA A O 1
ATOM 712 N N . GLY A 1 116 ? 29.991 -9.780 -4.804 1.00 13.52 96 GLY A N 1
ATOM 713 C CA . GLY A 1 116 ? 30.822 -10.754 -4.132 1.00 14.73 96 GLY A CA 1
ATOM 714 C C . GLY A 1 116 ? 30.206 -12.086 -3.769 1.00 12.39 96 GLY A C 1
ATOM 715 O O . GLY A 1 116 ? 30.834 -12.846 -2.986 1.00 15.17 96 GLY A O 1
ATOM 716 N N . TYR A 1 117 ? 29.007 -12.432 -4.284 1.00 11.97 97 TYR A N 1
ATOM 717 C CA . TYR A 1 117 ? 28.346 -13.693 -3.821 1.00 11.02 97 TYR A CA 1
ATOM 718 C C . TYR A 1 117 ? 27.435 -14.183 -4.902 1.00 11.18 97 TYR A C 1
ATOM 719 O O . TYR A 1 117 ? 26.624 -13.413 -5.498 1.00 11.34 97 TYR A O 1
ATOM 728 N N . ARG A 1 118 ? 27.495 -15.482 -5.168 1.00 11.53 98 ARG A N 1
ATOM 729 C CA . ARG A 1 118 ? 26.509 -16.189 -5.968 1.00 10.63 98 ARG A CA 1
ATOM 730 C C . ARG A 1 118 ? 26.281 -17.510 -5.279 1.00 10.05 98 ARG A C 1
ATOM 731 O O . ARG A 1 118 ? 27.244 -18.145 -4.957 1.00 11.26 98 ARG A O 1
ATOM 739 N N . GLY A 1 119 ? 25.042 -17.935 -5.042 1.00 11.16 99 GLY A N 1
ATOM 740 C CA . GLY A 1 119 ? 24.909 -19.178 -4.270 1.00 11.40 99 GLY A CA 1
ATOM 741 C C . GLY A 1 119 ? 23.590 -19.877 -4.645 1.00 10.06 99 GLY A C 1
ATOM 742 O O . GLY A 1 119 ? 22.588 -19.235 -4.988 1.00 9.92 99 GLY A O 1
ATOM 743 N N . ALA A 1 120 ? 23.630 -21.206 -4.398 1.00 10.06 100 ALA A N 1
ATOM 744 C CA . ALA A 1 120 ? 22.426 -22.063 -4.542 1.00 9.62 100 ALA A CA 1
ATOM 745 C C . ALA A 1 120 ? 22.357 -22.992 -3.378 1.00 9.29 100 ALA A C 1
ATOM 746 O O . ALA A 1 120 ? 23.432 -23.540 -2.933 1.00 11.10 100 ALA A O 1
ATOM 748 N N . VAL A 1 121 ? 21.163 -23.228 -2.820 1.00 9.46 101 VAL A N 1
ATOM 749 C CA . VAL A 1 121 ? 20.950 -24.311 -1.858 1.00 8.69 101 VAL A CA 1
ATOM 750 C C . VAL A 1 121 ? 19.776 -25.059 -2.416 1.00 9.17 101 VAL A C 1
ATOM 751 O O . VAL A 1 121 ? 18.741 -24.466 -2.759 1.00 11.10 101 VAL A O 1
ATOM 755 N N . VAL A 1 122 ? 19.931 -26.388 -2.477 1.00 9.72 102 VAL A N 1
ATOM 756 C CA . VAL A 1 122 ? 18.832 -27.257 -3.013 1.00 10.43 102 VAL A CA 1
ATOM 757 C C . VAL A 1 122 ? 18.549 -28.375 -2.023 1.00 9.88 102 VAL A C 1
ATOM 758 O O . VAL A 1 122 ? 19.406 -28.671 -1.155 1.00 10.67 102 VAL A O 1
ATOM 762 N N . GLY A 1 123 ? 17.361 -28.985 -2.141 1.00 11.43 103 GLY A N 1
ATOM 763 C CA . GLY A 1 123 ? 16.997 -30.043 -1.222 1.00 13.05 103 GLY A CA 1
ATOM 764 C C . GLY A 1 123 ? 16.138 -31.080 -1.918 1.00 12.99 103 GLY A C 1
ATOM 765 O O . GLY A 1 123 ? 15.414 -30.769 -2.854 1.00 13.20 103 GLY A O 1
ATOM 766 N N . ARG A 1 124 ? 16.104 -32.272 -1.324 1.00 12.65 104 ARG A N 1
ATOM 767 C CA . ARG A 1 124 ? 15.190 -33.320 -1.763 1.00 12.96 104 ARG A CA 1
ATOM 768 C C . ARG A 1 124 ? 13.812 -33.065 -1.211 1.00 13.29 104 ARG A C 1
ATOM 769 O O . ARG A 1 124 ? 13.684 -32.950 0.023 1.00 14.84 104 ARG A O 1
ATOM 777 N N . ARG A 1 125 ? 12.751 -33.010 -2.064 1.00 15.84 105 ARG A N 1
ATOM 778 C CA A ARG A 1 125 ? 11.423 -32.554 -1.663 0.50 18.78 105 ARG A CA 1
ATOM 779 C CA B ARG A 1 125 ? 11.414 -32.563 -1.684 0.50 18.94 105 ARG A CA 1
ATOM 780 C C . ARG A 1 125 ? 10.848 -33.585 -0.665 1.00 20.25 105 ARG A C 1
ATOM 781 O O . ARG A 1 125 ? 9.973 -33.262 0.147 1.00 24.20 105 ARG A O 1
ATOM 796 N N . ASP A 1 126 ? 11.319 -34.852 -0.707 1.00 18.84 106 ASP A N 1
ATOM 797 C CA . ASP A 1 126 ? 10.738 -35.786 0.233 1.00 22.80 106 ASP A CA 1
ATOM 798 C C . ASP A 1 126 ? 11.159 -35.516 1.709 1.00 24.12 106 ASP A C 1
ATOM 799 O O . ASP A 1 126 ? 10.516 -36.052 2.621 1.00 29.92 106 ASP A O 1
ATOM 804 N N . ALA A 1 127 ? 12.154 -34.685 1.935 1.00 19.29 107 ALA A N 1
ATOM 805 C CA . ALA A 1 127 ? 12.571 -34.275 3.281 1.00 17.54 107 ALA A CA 1
ATOM 806 C C . ALA A 1 127 ? 12.457 -32.756 3.527 1.00 16.62 107 ALA A C 1
ATOM 807 O O . ALA A 1 127 ? 12.411 -32.354 4.672 1.00 19.19 107 ALA A O 1
ATOM 809 N N . VAL A 1 128 ? 12.454 -31.965 2.468 1.00 15.04 108 VAL A N 1
ATOM 810 C CA . VAL A 1 128 ? 12.502 -30.488 2.527 1.00 14.99 108 VAL A CA 1
ATOM 811 C C . VAL A 1 128 ? 11.331 -29.956 1.775 1.00 15.37 108 VAL A C 1
ATOM 812 O O . VAL A 1 128 ? 11.241 -30.182 0.616 1.00 19.88 108 VAL A O 1
ATOM 816 N N . ARG A 1 129 ? 10.467 -29.219 2.380 1.00 16.75 109 ARG A N 1
ATOM 817 C CA . ARG A 1 129 ? 9.328 -28.724 1.699 1.00 16.00 109 ARG A CA 1
ATOM 818 C C . ARG A 1 129 ? 9.620 -27.505 0.809 1.00 13.83 109 ARG A C 1
ATOM 819 O O . ARG A 1 129 ? 9.091 -27.391 -0.209 1.00 15.19 109 ARG A O 1
ATOM 827 N N . SER A 1 130 ? 10.520 -26.636 1.266 1.00 14.06 110 SER A N 1
ATOM 828 C CA . SER A 1 130 ? 10.856 -25.421 0.563 1.00 15.19 110 SER A CA 1
ATOM 829 C C . SER A 1 130 ? 12.175 -24.913 1.115 1.00 10.97 110 SER A C 1
ATOM 830 O O . SER A 1 130 ? 12.498 -25.208 2.169 1.00 13.75 110 SER A O 1
ATOM 833 N N . VAL A 1 131 ? 12.888 -24.149 0.291 1.00 11.09 111 VAL A N 1
ATOM 834 C CA . VAL A 1 131 ? 14.081 -23.418 0.655 1.00 10.15 111 VAL A CA 1
ATOM 835 C C . VAL A 1 131 ? 13.949 -21.952 0.201 1.00 10.40 111 VAL A C 1
ATOM 836 O O . VAL A 1 131 ? 13.493 -21.679 -0.860 1.00 11.00 111 VAL A O 1
ATOM 840 N N . GLY A 1 132 ? 14.395 -21.059 1.082 1.00 10.17 112 GLY A N 1
ATOM 841 C CA . GLY A 1 132 ? 14.588 -19.622 0.623 1.00 9.98 112 GLY A CA 1
ATOM 842 C C . GLY A 1 132 ? 15.903 -19.164 1.178 1.00 9.09 112 GLY A C 1
ATOM 843 O O . GLY A 1 132 ? 16.179 -19.338 2.360 1.00 10.14 112 GLY A O 1
ATOM 844 N N . ILE A 1 133 ? 16.716 -18.525 0.313 1.00 9.74 113 ILE A N 1
ATOM 845 C CA . ILE A 1 133 ? 17.992 -17.991 0.822 1.00 9.67 113 ILE A CA 1
ATOM 846 C C . ILE A 1 133 ? 18.110 -16.548 0.290 1.00 8.33 113 ILE A C 1
ATOM 847 O O . ILE A 1 133 ? 17.517 -16.188 -0.737 1.00 9.49 113 ILE A O 1
ATOM 852 N N . ASP A 1 134 ? 18.968 -15.776 0.978 1.00 8.26 114 ASP A N 1
ATOM 853 C CA . ASP A 1 134 ? 19.315 -14.462 0.458 1.00 8.83 114 ASP A CA 1
ATOM 854 C C . ASP A 1 134 ? 20.675 -14.068 0.959 1.00 8.33 114 ASP A C 1
ATOM 855 O O . ASP A 1 134 ? 21.051 -14.357 2.073 1.00 10.19 114 ASP A O 1
ATOM 860 N N . ALA A 1 135 ? 21.427 -13.398 0.081 1.00 9.27 115 ALA A N 1
ATOM 861 C CA . ALA A 1 135 ? 22.728 -12.790 0.405 1.00 9.64 115 ALA A CA 1
ATOM 862 C C . ALA A 1 135 ? 22.655 -11.296 0.174 1.00 9.46 115 ALA A C 1
ATOM 863 O O . ALA A 1 135 ? 22.157 -10.858 -0.875 1.00 11.90 115 ALA A O 1
ATOM 865 N N . GLU A 1 136 ? 23.210 -10.523 1.111 1.00 10.08 116 GLU A N 1
ATOM 866 C CA . GLU A 1 136 ? 23.346 -9.076 0.906 1.00 10.39 116 GLU A CA 1
ATOM 867 C C . GLU A 1 136 ? 24.698 -8.606 1.334 1.00 10.16 116 GLU A C 1
ATOM 868 O O . GLU A 1 136 ? 25.334 -9.174 2.216 1.00 11.57 116 GLU A O 1
ATOM 874 N N . PRO A 1 137 ? 25.150 -7.461 0.742 1.00 11.34 117 PRO A N 1
ATOM 875 C CA . PRO A 1 137 ? 26.308 -6.809 1.389 1.00 10.67 117 PRO A CA 1
ATOM 876 C C . PRO A 1 137 ? 25.927 -6.358 2.811 1.00 10.84 117 PRO A C 1
ATOM 877 O O . PRO A 1 137 ? 24.788 -5.893 3.011 1.00 11.93 117 PRO A O 1
ATOM 881 N N . HIS A 1 138 ? 26.851 -6.485 3.749 1.00 11.57 118 HIS A N 1
ATOM 882 C CA . HIS A 1 138 ? 26.582 -6.035 5.109 1.00 11.32 118 HIS A CA 1
ATOM 883 C C . HIS A 1 138 ? 26.845 -4.529 5.194 1.00 13.63 118 HIS A C 1
ATOM 884 O O . HIS A 1 138 ? 27.880 -4.082 5.725 1.00 14.52 118 HIS A O 1
ATOM 891 N N . ASP A 1 139 ? 25.886 -3.787 4.667 1.00 12.96 119 ASP A N 1
ATOM 892 C CA A ASP A 1 139 ? 25.938 -2.340 4.476 0.50 12.75 119 ASP A CA 1
ATOM 893 C CA B ASP A 1 139 ? 25.974 -2.336 4.767 0.50 15.15 119 ASP A CA 1
ATOM 894 C C . ASP A 1 139 ? 24.601 -1.795 4.989 1.00 13.03 119 ASP A C 1
ATOM 895 O O . ASP A 1 139 ? 23.612 -2.492 4.929 1.00 12.28 119 ASP A O 1
ATOM 904 N N . VAL A 1 140 ? 24.572 -0.537 5.435 1.00 14.04 120 VAL A N 1
ATOM 905 C CA . VAL A 1 140 ? 23.288 0.095 5.770 1.00 13.57 120 VAL A CA 1
ATOM 906 C C . VAL A 1 140 ? 22.345 0.142 4.580 1.00 13.54 120 VAL A C 1
ATOM 907 O O . VAL A 1 140 ? 22.733 0.031 3.403 1.00 13.38 120 VAL A O 1
ATOM 911 N N . LEU A 1 141 ? 21.059 0.295 4.897 1.00 13.40 121 LEU A N 1
ATOM 912 C CA . LEU A 1 141 ? 20.038 0.716 3.889 1.00 13.80 121 LEU A CA 1
ATOM 913 C C . LEU A 1 141 ? 19.668 2.200 4.211 1.00 12.68 121 LEU A C 1
ATOM 914 O O . LEU A 1 141 ? 19.693 2.622 5.367 1.00 14.05 121 LEU A O 1
ATOM 919 N N . PRO A 1 142 ? 19.178 2.920 3.191 1.00 12.93 122 PRO A N 1
ATOM 920 C CA . PRO A 1 142 ? 18.665 4.250 3.498 1.00 13.97 122 PRO A CA 1
ATOM 921 C C . PRO A 1 142 ? 17.497 4.217 4.495 1.00 13.86 122 PRO A C 1
ATOM 922 O O . PRO A 1 142 ? 16.667 3.309 4.400 1.00 14.09 122 PRO A O 1
ATOM 926 N N A ASN A 1 143 ? 17.081 5.255 5.310 0.50 10.48 123 ASN A N 1
ATOM 927 N N B ASN A 1 143 ? 17.672 5.176 5.431 0.50 16.29 123 ASN A N 1
ATOM 928 C CA A ASN A 1 143 ? 15.861 5.082 6.240 0.50 11.94 123 ASN A CA 1
ATOM 929 C CA B ASN A 1 143 ? 16.707 5.306 6.459 0.50 14.13 123 ASN A CA 1
ATOM 930 C C A ASN A 1 143 ? 14.556 4.954 5.507 0.50 10.16 123 ASN A C 1
ATOM 931 C C B ASN A 1 143 ? 15.378 5.534 5.780 0.50 11.83 123 ASN A C 1
ATOM 932 O O A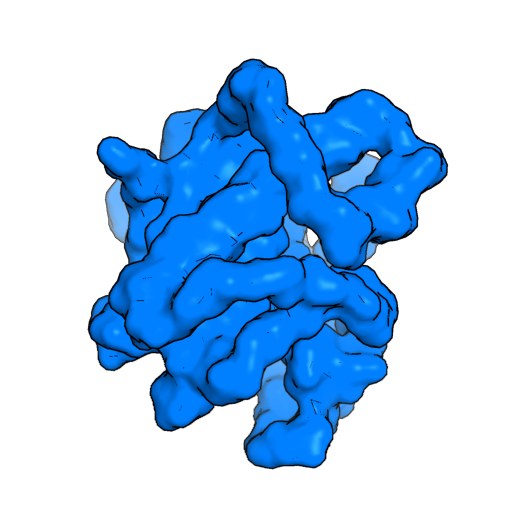 ASN A 1 143 ? 13.698 4.173 5.913 0.50 12.03 123 ASN A O 1
ATOM 933 O O B ASN A 1 143 ? 14.375 5.152 6.333 0.50 13.40 123 ASN A O 1
ATOM 942 N N A GLY A 1 144 ? 14.420 5.660 4.388 0.50 12.97 124 GLY A N 1
ATOM 943 N N B GLY A 1 144 ? 15.388 6.165 4.571 0.50 14.29 124 GLY A N 1
ATOM 944 C CA A GLY A 1 144 ? 13.138 5.528 3.662 0.50 10.68 124 GLY A CA 1
ATOM 945 C CA B GLY A 1 144 ? 14.163 6.500 3.898 0.50 14.82 124 GLY A CA 1
ATOM 946 C C A GLY A 1 144 ? 12.944 4.080 3.132 0.50 10.88 124 GLY A C 1
ATOM 947 C C B GLY A 1 144 ? 13.376 5.307 3.354 0.50 16.22 124 GLY A C 1
ATOM 948 O O A GLY A 1 144 ? 11.804 3.572 2.978 0.50 14.87 124 GLY A O 1
ATOM 949 O O B GLY A 1 144 ? 12.234 5.536 2.968 0.50 18.55 124 GLY A O 1
ATOM 950 N N A VAL A 1 145 ? 14.036 3.394 2.828 0.50 13.30 125 VAL A N 1
ATOM 951 N N B VAL A 1 145 ? 14.004 4.078 3.301 0.50 15.73 125 VAL A N 1
ATOM 952 C CA A VAL A 1 145 ? 13.936 1.899 2.359 0.50 12.53 125 VAL A CA 1
ATOM 953 C CA B VAL A 1 145 ? 13.521 2.671 2.803 0.50 18.33 125 VAL A CA 1
ATOM 954 C C A VAL A 1 145 ? 13.640 1.051 3.607 0.50 16.88 125 VAL A C 1
ATOM 955 C C B VAL A 1 145 ? 13.254 1.625 3.913 0.50 17.15 125 VAL A C 1
ATOM 956 O O A VAL A 1 145 ? 12.718 0.226 3.552 0.50 17.80 125 VAL A O 1
ATOM 957 O O B VAL A 1 145 ? 12.341 0.825 3.830 0.50 20.27 125 VAL A O 1
ATOM 964 N N . LEU A 1 146 ? 14.224 1.413 4.759 1.00 18.35 126 LEU A N 1
ATOM 965 C CA . LEU A 1 146 ? 13.756 0.748 5.994 1.00 22.31 126 LEU A CA 1
ATOM 966 C C . LEU A 1 146 ? 12.240 0.828 6.425 1.00 23.69 126 LEU A C 1
ATOM 967 O O . LEU A 1 146 ? 11.631 -0.145 6.728 1.00 20.36 126 LEU A O 1
ATOM 972 N N . ASP A 1 147 ? 11.592 1.961 6.433 1.00 26.70 127 ASP A N 1
ATOM 973 C CA A ASP A 1 147 ? 10.177 2.021 6.766 0.48 22.29 127 ASP A CA 1
ATOM 974 C CA B ASP A 1 147 ? 10.168 1.955 6.786 0.52 24.23 127 ASP A CA 1
ATOM 975 C C . ASP A 1 147 ? 9.217 1.241 5.794 1.00 22.64 127 ASP A C 1
ATOM 976 O O . ASP A 1 147 ? 8.239 0.687 6.107 1.00 25.21 127 ASP A O 1
ATOM 985 N N . ALA A 1 148 ? 9.605 1.232 4.547 1.00 22.23 128 ALA A N 1
ATOM 986 C CA . ALA A 1 148 ? 8.876 0.476 3.507 1.00 19.18 128 ALA A CA 1
ATOM 987 C C . ALA A 1 148 ? 9.077 -1.075 3.684 1.00 15.98 128 ALA A C 1
ATOM 988 O O . ALA A 1 148 ? 8.258 -1.828 3.136 1.00 19.40 128 ALA A O 1
ATOM 990 N N . ILE A 1 149 ? 10.180 -1.481 4.283 1.00 13.47 129 ILE A N 1
ATOM 991 C CA . ILE A 1 149 ? 10.456 -2.915 4.338 1.00 13.93 129 ILE A CA 1
ATOM 992 C C . ILE A 1 149 ? 10.248 -3.491 5.733 1.00 12.61 129 ILE A C 1
ATOM 993 O O . ILE A 1 149 ? 10.460 -4.669 5.915 1.00 16.35 129 ILE A O 1
ATOM 998 N N . SER A 1 150 ? 9.789 -2.710 6.735 1.00 13.51 130 SER A N 1
ATOM 999 C CA . SER A 1 150 ? 9.666 -3.171 8.092 1.00 13.02 130 SER A CA 1
ATOM 1000 C C . SER A 1 150 ? 8.385 -2.774 8.784 1.00 14.24 130 SER A C 1
ATOM 1001 O O . SER A 1 150 ? 7.737 -1.775 8.308 1.00 17.01 130 SER A O 1
ATOM 1004 N N . LEU A 1 151 ? 8.079 -3.464 9.855 1.00 13.21 131 LEU A N 1
ATOM 1005 C CA . LEU A 1 151 ? 6.976 -3.081 10.702 1.00 13.39 131 LEU A CA 1
ATOM 1006 C C . LEU A 1 151 ? 7.507 -2.282 11.860 1.00 14.45 131 LEU A C 1
ATOM 1007 O O . LEU A 1 151 ? 8.676 -2.457 12.284 1.00 14.96 131 LEU A O 1
ATOM 1012 N N . PRO A 1 152 ? 6.662 -1.446 12.499 1.00 14.88 132 PRO A N 1
ATOM 1013 C CA . PRO A 1 152 ? 7.114 -0.706 13.726 1.00 18.24 132 PRO A CA 1
ATOM 1014 C C . PRO A 1 152 ? 7.704 -1.618 14.804 1.00 17.51 132 PRO A C 1
ATOM 1015 O O . PRO A 1 152 ? 8.717 -1.282 15.431 1.00 18.83 132 PRO A O 1
ATOM 1019 N N . ALA A 1 153 ? 7.085 -2.790 15.047 1.00 15.38 133 ALA A N 1
ATOM 1020 C CA . ALA A 1 153 ? 7.621 -3.642 16.113 1.00 16.36 133 ALA A CA 1
ATOM 1021 C C . ALA A 1 153 ? 8.971 -4.201 15.786 1.00 15.92 133 ALA A C 1
ATOM 1022 O O . ALA A 1 153 ? 9.754 -4.446 16.730 1.00 17.70 133 ALA A O 1
ATOM 1024 N N . GLU A 1 154 ? 9.256 -4.441 14.472 1.00 14.88 134 GLU A N 1
ATOM 1025 C CA . GLU A 1 154 ? 10.610 -4.863 14.101 1.00 12.43 134 GLU A CA 1
ATOM 1026 C C . GLU A 1 154 ? 11.616 -3.754 14.384 1.00 15.39 134 GLU A C 1
ATOM 1027 O O . GLU A 1 154 ? 12.715 -4.010 14.888 1.00 15.66 134 GLU A O 1
ATOM 1033 N N . ARG A 1 155 ? 11.268 -2.521 14.009 1.00 13.80 135 ARG A N 1
ATOM 1034 C CA . ARG A 1 155 ? 12.254 -1.484 14.230 1.00 15.91 135 ARG A CA 1
ATOM 1035 C C . ARG A 1 155 ? 12.461 -1.286 15.741 1.00 18.24 135 ARG A C 1
ATOM 1036 O O . ARG A 1 155 ? 13.556 -0.935 16.108 1.00 17.84 135 ARG A O 1
ATOM 1044 N N . ALA A 1 156 ? 11.432 -1.545 16.578 1.00 16.02 136 ALA A N 1
ATOM 1045 C CA . ALA A 1 156 ? 11.648 -1.424 18.031 1.00 18.08 136 ALA A CA 1
ATOM 1046 C C . ALA A 1 156 ? 12.473 -2.617 18.582 1.00 17.71 136 ALA A C 1
ATOM 1047 O O . ALA A 1 156 ? 13.297 -2.435 19.508 1.00 18.98 136 ALA A O 1
ATOM 1049 N N . ASP A 1 157 ? 12.230 -3.822 18.092 1.00 16.53 137 ASP A N 1
ATOM 1050 C CA . ASP A 1 157 ? 12.846 -4.993 18.744 1.00 17.03 137 ASP A CA 1
ATOM 1051 C C . ASP A 1 157 ? 14.236 -5.338 18.190 1.00 14.73 137 ASP A C 1
ATOM 1052 O O . ASP A 1 157 ? 15.070 -5.950 18.881 1.00 16.24 137 ASP A O 1
ATOM 1057 N N . MET A 1 158 ? 14.477 -5.084 16.906 1.00 16.88 138 MET A N 1
ATOM 1058 C CA A MET A 1 158 ? 15.806 -5.456 16.341 0.68 16.02 138 MET A CA 1
ATOM 1059 C CA B MET A 1 158 ? 15.806 -5.484 16.423 0.32 16.33 138 MET A CA 1
ATOM 1060 C C . MET A 1 158 ? 16.989 -4.913 17.182 1.00 16.06 138 MET A C 1
ATOM 1061 O O . MET A 1 158 ? 17.956 -5.632 17.460 1.00 18.62 138 MET A O 1
ATOM 1070 N N . PRO A 1 159 ? 16.944 -3.587 17.582 1.00 15.75 139 PRO A N 1
ATOM 1071 C CA . PRO A 1 159 ? 18.045 -3.123 18.327 1.00 19.48 139 PRO A CA 1
ATOM 1072 C C . PRO A 1 159 ? 18.187 -3.780 19.690 1.00 19.89 139 PRO A C 1
ATOM 1073 O O . PRO A 1 159 ? 19.288 -3.832 20.236 1.00 24.45 139 PRO A O 1
ATOM 1077 N N . ARG A 1 160 ? 17.114 -4.336 20.229 1.00 17.04 140 ARG A N 1
ATOM 1078 C CA . ARG A 1 160 ? 17.135 -5.045 21.506 1.00 18.67 140 ARG A CA 1
ATOM 1079 C C . ARG A 1 160 ? 17.749 -6.423 21.418 1.00 19.07 140 ARG A C 1
ATOM 1080 O O . ARG A 1 160 ? 18.127 -6.954 22.391 1.00 20.58 140 ARG A O 1
ATOM 1088 N N . THR A 1 161 ? 17.763 -6.999 20.232 1.00 14.87 141 THR A N 1
ATOM 1089 C CA . THR A 1 161 ? 18.136 -8.444 20.033 1.00 15.47 141 THR A CA 1
ATOM 1090 C C . THR A 1 161 ? 19.404 -8.592 19.237 1.00 16.35 141 THR A C 1
ATOM 1091 O O . THR A 1 161 ? 19.950 -9.731 19.228 1.00 19.04 141 THR A O 1
ATOM 1095 N N . MET A 1 162 ? 19.912 -7.493 18.626 1.00 17.63 142 MET A N 1
ATOM 1096 C CA A MET A 1 162 ? 21.090 -7.583 17.729 0.79 18.57 142 MET A CA 1
ATOM 1097 C CA B MET A 1 162 ? 21.056 -7.482 17.684 0.21 15.98 142 MET A CA 1
ATOM 1098 C C . MET A 1 162 ? 22.234 -6.737 18.326 1.00 15.73 142 MET A C 1
ATOM 1099 O O . MET A 1 162 ? 21.972 -5.632 18.831 1.00 20.26 142 MET A O 1
ATOM 1108 N N . PRO A 1 163 ? 23.491 -7.242 18.256 1.00 18.58 143 PRO A N 1
ATOM 1109 C CA . PRO A 1 163 ? 24.663 -6.417 18.716 1.00 19.69 143 PRO A CA 1
ATOM 1110 C C . PRO A 1 163 ? 24.741 -5.107 17.924 1.00 17.43 143 PRO A C 1
ATOM 1111 O O . PRO A 1 163 ? 24.407 -5.082 16.718 1.00 17.65 143 PRO A O 1
ATOM 1115 N N . ALA A 1 164 ? 25.156 -4.020 18.573 1.00 21.55 144 ALA A N 1
ATOM 1116 C CA . ALA A 1 164 ? 25.151 -2.713 17.923 1.00 22.98 144 ALA A CA 1
ATOM 1117 C C . ALA A 1 164 ? 26.072 -2.640 16.679 1.00 21.46 144 ALA A C 1
ATOM 1118 O O . ALA A 1 164 ? 25.844 -1.812 15.763 1.00 31.08 144 ALA A O 1
ATOM 1120 N N . ALA A 1 165 ? 27.094 -3.515 16.579 1.00 24.00 145 ALA A N 1
A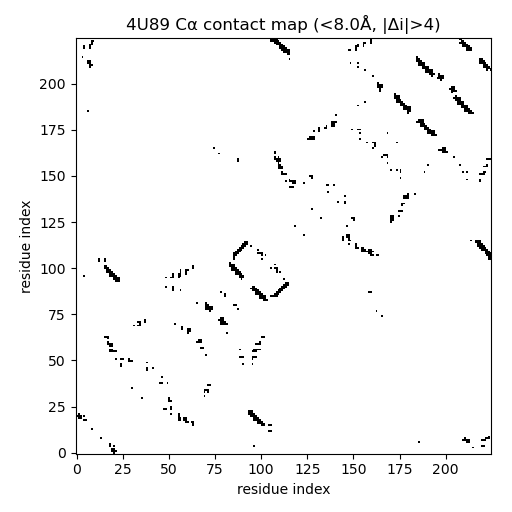TOM 1121 C CA . ALA A 1 165 ? 28.010 -3.557 15.389 1.00 27.83 145 ALA A CA 1
ATOM 1122 C C . ALA A 1 165 ? 27.297 -3.957 14.106 1.00 21.59 145 ALA A C 1
ATOM 1123 O O . ALA A 1 165 ? 27.783 -3.669 12.993 1.00 32.53 145 ALA A O 1
ATOM 1125 N N . LEU A 1 166 ? 26.142 -4.611 14.213 1.00 16.41 146 LEU A N 1
ATOM 1126 C CA . LEU A 1 166 ? 25.535 -5.174 13.020 1.00 15.60 146 LEU A CA 1
ATOM 1127 C C . LEU A 1 166 ? 24.559 -4.176 12.382 1.00 13.76 146 LEU A C 1
ATOM 1128 O O . LEU A 1 166 ? 23.931 -3.354 13.093 1.00 15.50 146 LEU A O 1
ATOM 1133 N N . HIS A 1 167 ? 24.393 -4.282 11.076 1.00 12.40 147 HIS A N 1
ATOM 1134 C CA . HIS A 1 167 ? 23.427 -3.442 10.392 1.00 11.03 147 HIS A CA 1
ATOM 1135 C C . HIS A 1 167 ? 22.073 -4.148 10.395 1.00 10.36 147 HIS A C 1
ATOM 1136 O O . HIS A 1 167 ? 21.744 -4.933 9.478 1.00 12.38 147 HIS A O 1
ATOM 1143 N N . TRP A 1 168 ? 21.300 -3.932 11.445 1.00 11.58 148 TRP A N 1
ATOM 1144 C CA . TRP A 1 168 ? 20.086 -4.698 11.624 1.00 11.11 148 TRP A CA 1
ATOM 1145 C C . TRP A 1 168 ? 19.080 -4.446 10.541 1.00 10.29 148 TRP A C 1
ATOM 1146 O O . TRP A 1 168 ? 18.279 -5.307 10.258 1.00 12.08 148 TRP A O 1
ATOM 1157 N N . ASP A 1 169 ? 19.060 -3.256 9.969 1.00 10.82 149 ASP A N 1
ATOM 1158 C CA . ASP A 1 169 ? 18.179 -2.960 8.877 1.00 12.59 149 ASP A CA 1
ATOM 1159 C C . ASP A 1 169 ? 18.411 -3.927 7.706 1.00 9.95 149 ASP A C 1
ATOM 1160 O O . ASP A 1 169 ? 17.484 -4.464 7.187 1.00 10.93 149 ASP A O 1
ATOM 1165 N N . ARG A 1 170 ? 19.674 -4.097 7.343 1.00 10.68 150 ARG A N 1
ATOM 1166 C CA . ARG A 1 170 ? 20.046 -4.956 6.237 1.00 9.59 150 ARG A CA 1
ATOM 1167 C C . ARG A 1 170 ? 19.755 -6.422 6.585 1.00 9.75 150 ARG A C 1
ATOM 1168 O O . ARG A 1 170 ? 19.333 -7.170 5.681 1.00 11.08 150 ARG A O 1
ATOM 1176 N N . ILE A 1 171 ? 20.042 -6.845 7.812 1.00 9.34 151 ILE A N 1
ATOM 1177 C CA . ILE A 1 171 ? 19.829 -8.248 8.214 1.00 9.81 151 ILE A CA 1
ATOM 1178 C C . ILE A 1 171 ? 18.307 -8.536 8.183 1.00 9.11 151 ILE A C 1
ATOM 1179 O O . ILE A 1 171 ? 17.890 -9.577 7.659 1.00 9.66 151 ILE A O 1
ATOM 1184 N N . LEU A 1 172 ? 17.512 -7.610 8.717 1.00 9.56 152 LEU A N 1
ATOM 1185 C CA . LEU A 1 172 ? 16.058 -7.791 8.658 1.00 9.33 152 LEU A CA 1
ATOM 1186 C C . LEU A 1 172 ? 15.608 -7.947 7.200 1.00 9.71 152 LEU A C 1
ATOM 1187 O O . LEU A 1 172 ? 14.827 -8.823 6.807 1.00 9.87 152 LEU A O 1
ATOM 1192 N N . PHE A 1 173 ? 16.067 -7.039 6.312 1.00 9.95 153 PHE A N 1
ATOM 1193 C CA . PHE A 1 173 ? 15.668 -7.086 4.877 1.00 9.07 153 PHE A CA 1
ATOM 1194 C C . PHE A 1 173 ? 16.113 -8.443 4.260 1.00 8.75 153 PHE A C 1
ATOM 1195 O O . PHE A 1 173 ? 15.353 -9.016 3.476 1.00 8.71 153 PHE A O 1
ATOM 1203 N N . CYS A 1 174 ? 17.350 -8.909 4.569 1.00 8.90 154 CYS A N 1
ATOM 1204 C CA A CYS A 1 174 ? 17.826 -10.191 3.998 0.80 8.81 154 CYS A CA 1
ATOM 1205 C CA B CYS A 1 174 ? 17.794 -10.212 4.064 0.20 9.62 154 CYS A CA 1
ATOM 1206 C C . CYS A 1 174 ? 16.822 -11.300 4.397 1.00 8.69 154 CYS A C 1
ATOM 1207 O O . CYS A 1 174 ? 16.422 -12.126 3.547 1.00 9.84 154 CYS A O 1
ATOM 1212 N N . ALA A 1 175 ? 16.407 -11.311 5.665 1.00 8.62 155 ALA A N 1
ATOM 1213 C CA . ALA A 1 175 ? 15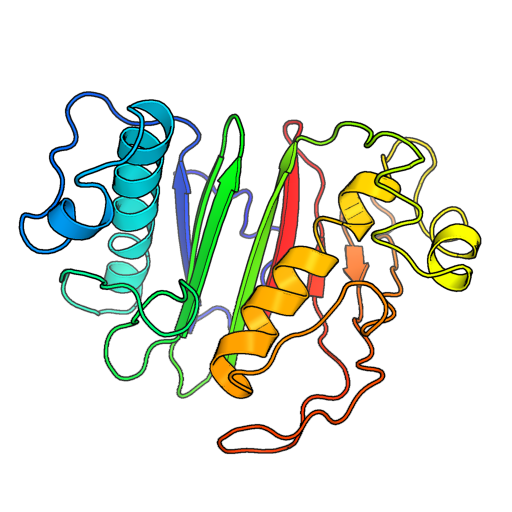.451 -12.327 6.117 1.00 8.63 155 ALA A CA 1
ATOM 1214 C C . ALA A 1 175 ? 14.090 -12.184 5.412 1.00 10.15 155 ALA A C 1
ATOM 1215 O O . ALA A 1 175 ? 13.400 -13.178 5.085 1.00 9.72 155 ALA A O 1
ATOM 1217 N N . LYS A 1 176 ? 13.636 -10.940 5.154 1.00 10.28 156 LYS A N 1
ATOM 1218 C CA . LYS A 1 176 ? 12.398 -10.732 4.392 1.00 10.78 156 LYS A CA 1
ATOM 1219 C C . LYS A 1 176 ? 12.507 -11.373 3.004 1.00 8.57 156 LYS A C 1
ATOM 1220 O O . LYS A 1 176 ? 11.509 -11.999 2.525 1.00 9.85 156 LYS A O 1
ATOM 1226 N N . GLU A 1 177 ? 13.669 -11.274 2.361 1.00 9.56 157 GLU A N 1
ATOM 1227 C CA . GLU A 1 177 ? 13.779 -11.789 1.021 1.00 9.72 157 GLU A CA 1
ATOM 1228 C C . GLU A 1 177 ? 13.808 -13.355 1.058 1.00 8.84 157 GLU A C 1
ATOM 1229 O O . GLU A 1 177 ? 13.200 -13.988 0.179 1.00 9.85 157 GLU A O 1
ATOM 1235 N N . ALA A 1 178 ? 14.556 -13.901 2.027 1.00 8.78 158 ALA A N 1
ATOM 1236 C CA . ALA A 1 178 ? 14.555 -15.380 2.142 1.00 9.87 158 ALA A CA 1
ATOM 1237 C C . ALA A 1 178 ? 13.137 -15.847 2.447 1.00 9.62 158 ALA A C 1
ATOM 1238 O O . ALA A 1 178 ? 12.705 -16.910 1.900 1.00 9.97 158 ALA A O 1
ATOM 1240 N N . THR A 1 179 ? 12.366 -15.095 3.228 1.00 9.68 159 THR A N 1
ATOM 1241 C CA . THR A 1 179 ? 10.981 -15.492 3.533 1.00 10.39 159 THR A CA 1
ATOM 1242 C C . THR A 1 179 ? 10.170 -15.546 2.257 1.00 9.39 159 THR A C 1
ATOM 1243 O O . THR A 1 179 ? 9.413 -16.496 2.032 1.00 10.59 159 THR A O 1
ATOM 1247 N N . TYR A 1 180 ? 10.203 -14.503 1.425 1.00 9.62 160 TYR A N 1
ATOM 1248 C CA . TYR A 1 180 ? 9.412 -14.541 0.192 1.00 9.66 160 TYR A CA 1
ATOM 1249 C C . TYR A 1 180 ? 9.824 -15.779 -0.640 1.00 9.29 160 TYR A C 1
ATOM 1250 O O . TYR A 1 180 ? 8.907 -16.418 -1.242 1.00 10.73 160 TYR A O 1
ATOM 1259 N N . LYS A 1 181 ? 11.119 -16.046 -0.770 1.00 10.19 161 LYS A N 1
ATOM 1260 C CA . LYS A 1 181 ? 11.542 -17.143 -1.660 1.00 9.9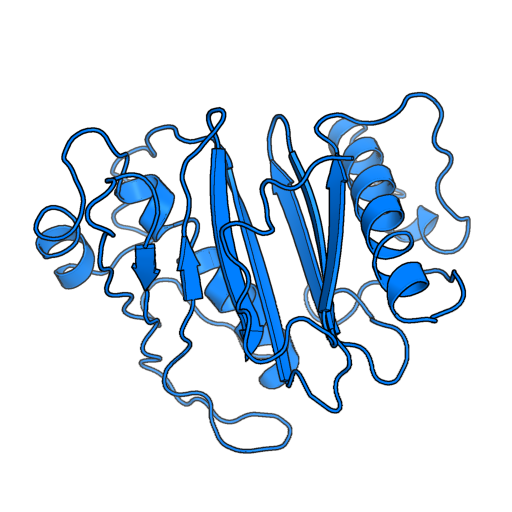1 161 LYS A CA 1
ATOM 1261 C C . LYS A 1 181 ? 11.076 -18.517 -1.149 1.00 10.81 161 LYS A C 1
ATOM 1262 O O . LYS A 1 181 ? 10.800 -19.386 -1.956 1.00 12.08 161 LYS A O 1
ATOM 1268 N N . ALA A 1 182 ? 11.002 -18.670 0.183 1.00 9.75 162 ALA A N 1
ATOM 1269 C CA . ALA A 1 182 ? 10.516 -19.967 0.760 1.00 9.87 162 ALA A CA 1
ATOM 1270 C C . ALA A 1 182 ? 9.003 -20.079 0.627 1.00 10.26 162 ALA A C 1
ATOM 1271 O O . ALA A 1 182 ? 8.446 -21.164 0.442 1.00 13.37 162 ALA A O 1
ATOM 1273 N N . TRP A 1 183 ? 8.305 -18.939 0.718 1.00 10.94 163 TRP A N 1
ATOM 1274 C CA . TRP A 1 183 ? 6.869 -18.860 0.679 1.00 11.60 163 TRP A CA 1
ATOM 1275 C C . TRP A 1 183 ? 6.318 -19.042 -0.736 1.00 10.33 163 TRP A C 1
ATOM 1276 O O . TRP A 1 183 ? 5.340 -19.811 -0.916 1.00 12.72 163 TRP A O 1
ATOM 1287 N N . PHE A 1 184 ? 6.837 -18.352 -1.710 1.00 11.68 164 PHE A N 1
ATOM 1288 C CA . PHE A 1 184 ? 6.185 -18.260 -3.012 1.00 12.61 164 PHE A CA 1
ATOM 1289 C C . PHE A 1 184 ? 5.933 -19.615 -3.698 1.00 13.19 164 PHE A C 1
ATOM 1290 O O . PHE A 1 184 ? 4.836 -19.885 -4.209 1.00 15.06 164 PHE A O 1
ATOM 1298 N N . PRO A 1 185 ? 6.938 -20.532 -3.666 1.00 13.20 165 PRO A N 1
ATOM 1299 C CA . PRO A 1 185 ? 6.682 -21.809 -4.442 1.00 14.31 165 PRO A CA 1
ATOM 1300 C C . PRO A 1 185 ? 5.567 -22.625 -3.791 1.00 15.02 165 PRO A C 1
ATOM 1301 O O . PRO A 1 185 ? 5.003 -23.482 -4.485 1.00 20.79 165 PRO A O 1
ATOM 1305 N N . LEU A 1 186 ? 5.289 -22.410 -2.491 1.00 14.55 166 LEU A N 1
ATOM 1306 C CA . LEU A 1 186 ? 4.245 -23.180 -1.825 1.00 15.43 166 LEU A CA 1
ATOM 1307 C C . LEU A 1 186 ? 2.860 -22.550 -1.981 1.00 15.94 166 LEU A C 1
ATOM 1308 O O . LEU A 1 186 ? 1.826 -23.201 -1.854 1.00 19.00 166 LEU A O 1
ATOM 1313 N N . THR A 1 187 ? 2.822 -21.229 -2.103 1.00 16.80 167 THR A N 1
ATOM 1314 C CA . THR A 1 187 ? 1.528 -20.510 -2.141 1.00 17.60 167 THR A CA 1
ATOM 1315 C C . THR A 1 187 ? 1.163 -19.935 -3.489 1.00 17.43 167 THR A C 1
ATOM 1316 O O . THR A 1 187 ? -0.072 -19.728 -3.737 1.00 19.68 167 THR A O 1
ATOM 1320 N N . LYS A 1 188 ? 2.170 -19.607 -4.309 1.00 17.67 168 LYS A N 1
ATOM 1321 C CA . LYS A 1 188 ? 1.991 -18.888 -5.578 1.00 19.05 168 LYS A CA 1
ATOM 1322 C C . LYS A 1 188 ? 1.247 -17.553 -5.357 1.00 17.21 168 LYS A C 1
ATOM 1323 O O . LYS A 1 188 ? 0.510 -17.082 -6.262 1.00 21.60 168 LYS A O 1
ATOM 1329 N N . ARG A 1 189 ? 1.434 -16.919 -4.178 1.00 16.82 169 ARG A N 1
ATOM 1330 C CA . ARG A 1 189 ? 0.816 -15.599 -3.912 1.00 17.21 169 ARG A CA 1
ATOM 1331 C C . ARG A 1 189 ? 1.894 -14.628 -3.476 1.00 16.58 169 ARG A C 1
ATOM 1332 O O . ARG A 1 189 ? 2.952 -15.033 -2.980 1.00 16.94 169 ARG A O 1
ATOM 1340 N N . TRP A 1 190 ? 1.597 -13.345 -3.651 1.00 16.69 170 TRP A N 1
ATOM 1341 C CA . TRP A 1 190 ? 2.440 -12.275 -3.116 1.00 15.87 170 TRP A CA 1
ATOM 1342 C C . TRP A 1 190 ? 2.587 -12.381 -1.580 1.00 14.48 170 TRP A C 1
ATOM 1343 O O . TRP A 1 190 ? 1.633 -12.804 -0.895 1.00 17.84 170 TRP A O 1
ATOM 1354 N N . LEU A 1 191 ? 3.733 -11.948 -1.034 1.00 14.37 171 LEU A N 1
ATOM 1355 C CA A LEU A 1 191 ? 3.916 -11.700 0.370 0.97 12.53 171 LEU A CA 1
ATOM 1356 C CA B LEU A 1 191 ? 3.916 -11.723 0.390 0.03 13.44 171 LEU A CA 1
ATOM 1357 C C . LEU A 1 191 ? 4.640 -10.381 0.467 1.00 12.77 171 LEU A C 1
ATOM 1358 O O . LEU A 1 191 ? 5.732 -10.266 -0.079 1.00 15.02 171 LEU A O 1
ATOM 1367 N N . GLY A 1 192 ? 3.973 -9.395 1.057 1.00 13.55 172 GLY A N 1
ATOM 1368 C CA . GLY A 1 192 ? 4.595 -8.060 1.180 1.00 14.81 172 GLY A CA 1
ATOM 1369 C C . GLY A 1 192 ? 5.464 -7.924 2.389 1.00 12.40 172 GLY A C 1
ATOM 1370 O O . GLY A 1 192 ? 5.479 -8.779 3.310 1.00 13.02 172 GLY A O 1
ATOM 1371 N N . PHE A 1 193 ? 6.205 -6.827 2.475 1.00 12.65 173 PHE A N 1
ATOM 1372 C CA . PHE A 1 193 ? 7.067 -6.604 3.617 1.00 12.56 173 PHE A CA 1
ATOM 1373 C C . PHE A 1 193 ? 6.295 -6.479 4.918 1.00 12.90 173 PHE A C 1
ATOM 1374 O O . PHE A 1 193 ? 6.877 -6.757 5.993 1.00 14.75 173 PHE A O 1
ATOM 1382 N N A GLU A 1 194 ? 5.037 -5.980 4.893 0.48 13.67 174 GLU A N 1
ATOM 1383 N N B GLU A 1 194 ? 5.027 -6.025 4.807 0.52 13.90 174 GLU A N 1
ATOM 1384 C CA A GLU A 1 194 ? 4.306 -5.896 6.176 0.48 15.39 174 GLU A CA 1
ATOM 1385 C CA B GLU A 1 194 ? 4.225 -5.841 5.999 0.52 15.22 174 GLU A CA 1
ATOM 1386 C C A GLU A 1 194 ? 3.414 -7.117 6.377 0.48 14.13 174 GLU A C 1
ATOM 1387 C C B GLU A 1 194 ? 3.566 -7.147 6.453 0.52 13.37 174 GLU A C 1
ATOM 1388 O O A GLU A 1 194 ? 2.537 -7.095 7.254 0.48 13.81 174 GLU A O 1
ATOM 1389 O O B GLU A 1 194 ? 3.008 -7.195 7.571 0.52 14.48 174 GLU A O 1
ATOM 1400 N N . ASP A 1 195 ? 3.652 -8.193 5.620 1.00 13.22 175 ASP A N 1
ATOM 1401 C CA . ASP A 1 195 ? 2.832 -9.406 5.793 1.00 13.97 175 ASP A CA 1
ATOM 1402 C C . ASP A 1 195 ? 3.585 -10.471 6.613 1.00 14.35 175 ASP A C 1
ATOM 1403 O O . ASP A 1 195 ? 3.036 -11.542 6.812 1.00 14.99 175 ASP A O 1
ATOM 1408 N N . ALA A 1 196 ? 4.860 -10.219 6.992 1.00 12.37 176 ALA A N 1
ATOM 1409 C CA . ALA A 1 196 ? 5.564 -11.146 7.862 1.00 12.64 176 ALA A CA 1
ATOM 1410 C C . ALA A 1 196 ? 6.261 -10.365 8.915 1.00 11.93 176 ALA A C 1
ATOM 1411 O O . ALA A 1 196 ? 6.953 -9.381 8.581 1.00 14.24 176 ALA A O 1
ATOM 1413 N N . HIS A 1 197 ? 6.096 -10.735 10.179 1.00 12.02 177 HIS A N 1
ATOM 1414 C CA . HIS A 1 197 ? 6.803 -10.096 11.313 1.00 11.95 177 HIS A CA 1
ATOM 1415 C C . HIS A 1 197 ? 7.887 -11.020 11.651 1.00 11.98 177 HIS A C 1
ATOM 1416 O O . HIS A 1 197 ? 7.690 -12.167 12.059 1.00 12.94 177 HIS A O 1
ATOM 1423 N N . ILE A 1 198 ? 9.125 -10.521 11.574 1.00 11.24 178 ILE A N 1
ATOM 1424 C CA . ILE A 1 198 ? 10.324 -11.371 11.806 1.00 10.13 178 ILE A CA 1
ATOM 1425 C C . ILE A 1 198 ? 11.013 -10.971 13.092 1.00 11.68 178 ILE A C 1
ATOM 1426 O O . ILE A 1 198 ? 11.268 -9.760 13.319 1.00 12.90 178 ILE A O 1
ATOM 1431 N N . THR A 1 199 ? 11.210 -11.937 13.991 1.00 11.84 179 THR A N 1
ATOM 1432 C CA A THR A 1 199 ? 11.851 -11.754 15.296 0.51 11.12 179 THR A CA 1
ATOM 1433 C CA B THR A 1 199 ? 11.942 -11.696 15.231 0.49 11.57 179 THR A CA 1
ATOM 1434 C C . THR A 1 199 ? 13.182 -12.486 15.230 1.00 10.36 179 THR A C 1
ATOM 1435 O O . THR A 1 199 ? 13.265 -13.577 14.683 1.00 13.52 179 THR A O 1
ATOM 1442 N N . PHE A 1 200 ? 14.183 -11.898 15.855 1.00 11.64 180 PHE A N 1
ATOM 1443 C CA . PHE A 1 200 ? 15.535 -12.426 15.839 1.00 11.40 180 PHE A CA 1
ATOM 1444 C C . PHE A 1 200 ? 16.061 -12.747 17.208 1.00 12.33 180 PHE A C 1
ATOM 1445 O O . PHE A 1 200 ? 15.696 -12.140 18.240 1.00 15.13 180 PHE A O 1
ATOM 1453 N N . GLU A 1 201 ? 17.068 -13.619 17.193 1.00 12.73 181 GLU A N 1
ATOM 1454 C CA . GLU A 1 201 ? 17.940 -13.872 18.346 1.00 15.69 181 GLU A CA 1
ATOM 1455 C C . GLU A 1 201 ? 19.395 -13.911 17.827 1.00 14.29 181 GLU A C 1
ATOM 1456 O O . GLU A 1 201 ? 19.628 -14.309 16.645 1.00 15.04 181 GLU A O 1
ATOM 1462 N N . THR A 1 202 ? 20.354 -13.529 18.709 1.00 15.22 182 THR A N 1
ATOM 1463 C CA . THR A 1 202 ? 21.762 -13.585 18.347 1.00 14.25 182 THR A CA 1
ATOM 1464 C C . THR A 1 202 ? 22.462 -14.612 19.262 1.00 14.25 182 THR A C 1
ATOM 1465 O O . THR A 1 202 ? 22.281 -14.623 20.492 1.00 16.67 182 THR A O 1
ATOM 1469 N N . ASP A 1 203 ? 23.285 -15.395 18.621 1.00 12.75 183 ASP A N 1
ATOM 1470 C CA . ASP A 1 203 ? 24.132 -16.370 19.364 1.00 13.99 183 ASP A CA 1
ATOM 1471 C C . ASP A 1 203 ? 25.201 -15.643 20.165 1.00 13.75 183 ASP A C 1
ATOM 1472 O O . ASP A 1 203 ? 25.523 -14.468 19.848 1.00 14.93 183 ASP A O 1
ATOM 1477 N N . SER A 1 204 ? 25.701 -16.243 21.228 1.00 16.39 184 SER A N 1
ATOM 1478 C CA . SER A 1 204 ? 26.551 -15.498 22.138 1.00 18.59 184 SER A CA 1
ATOM 1479 C C . SER A 1 204 ? 27.839 -15.053 21.447 1.00 17.46 184 SER A C 1
ATOM 1480 O O . SER A 1 204 ? 28.456 -14.008 21.859 1.00 19.86 184 SER A O 1
ATOM 1483 N N . THR A 1 205 ? 28.258 -15.712 20.355 1.00 16.84 185 THR A N 1
ATOM 1484 C CA . THR A 1 205 ? 29.410 -15.280 19.586 1.00 18.79 185 THR A CA 1
ATOM 1485 C C . THR A 1 205 ? 29.229 -13.976 18.742 1.00 17.90 185 THR A C 1
ATOM 1486 O O . THR A 1 205 ? 30.222 -13.376 18.298 1.00 23.45 185 THR A O 1
ATOM 1490 N N . GLY A 1 206 ? 27.978 -13.552 18.523 1.00 15.99 186 GLY A N 1
ATOM 1491 C CA . GLY A 1 206 ? 27.660 -12.202 18.066 1.00 16.72 186 GLY A CA 1
ATOM 1492 C C . GLY A 1 206 ? 27.494 -11.998 16.583 1.00 16.68 186 GLY A C 1
ATOM 1493 O O . GLY A 1 206 ? 26.994 -10.911 16.188 1.00 18.58 186 GLY A O 1
ATOM 1494 N N . TRP A 1 207 ? 27.731 -13.014 15.754 1.00 15.30 187 TRP A N 1
ATOM 1495 C CA . TRP A 1 207 ? 27.719 -12.874 14.288 1.00 15.26 187 TRP A CA 1
ATOM 1496 C C . TRP A 1 207 ? 26.787 -13.849 13.574 1.00 12.88 187 TRP A C 1
ATOM 1497 O O . TRP A 1 207 ? 26.781 -13.882 12.335 1.00 13.90 187 TRP A O 1
ATOM 1508 N N . THR A 1 208 ? 26.007 -14.646 14.308 1.00 14.62 188 THR A N 1
ATOM 1509 C CA . THR A 1 208 ? 25.072 -15.617 13.719 1.00 13.75 188 THR A CA 1
ATOM 1510 C C . THR A 1 208 ? 23.879 -15.653 14.670 1.00 12.35 188 THR A C 1
ATOM 1511 O O . THR A 1 208 ? 24.043 -15.318 15.886 1.00 13.77 188 THR A O 1
ATOM 1515 N N . GLY A 1 209 ? 22.772 -16.196 14.174 1.00 11.43 189 GLY A N 1
ATOM 1516 C CA . GLY A 1 209 ? 21.680 -16.462 15.059 1.00 11.68 189 GLY A CA 1
ATOM 1517 C C . GLY A 1 209 ? 20.505 -16.991 14.311 1.00 11.88 189 GLY A C 1
ATOM 1518 O O . GLY A 1 209 ? 20.630 -17.487 13.170 1.00 12.16 189 GLY A O 1
ATOM 1519 N N . ARG A 1 210 ? 19.334 -16.903 14.917 1.00 13.25 190 ARG A N 1
ATOM 1520 C CA . ARG A 1 210 ? 18.102 -17.505 14.364 1.00 12.89 190 ARG A CA 1
ATOM 1521 C C . ARG A 1 210 ? 17.063 -16.421 14.147 1.00 10.30 190 ARG A C 1
ATOM 1522 O O . ARG A 1 210 ? 17.130 -15.344 14.790 1.00 12.99 190 ARG A O 1
ATOM 1530 N N . PHE A 1 211 ? 16.116 -16.678 13.309 1.00 10.82 191 PHE A N 1
ATOM 1531 C CA . PHE A 1 211 ? 14.933 -15.791 13.212 1.00 11.27 191 PHE A CA 1
ATOM 1532 C C . PHE A 1 211 ? 13.643 -16.605 13.025 1.00 11.26 191 PHE A C 1
ATOM 1533 O O . PHE A 1 211 ? 13.737 -17.789 12.600 1.00 12.49 191 PHE A O 1
ATOM 1541 N N . VAL A 1 212 ? 12.523 -15.985 13.273 1.00 11.11 192 VAL A N 1
ATOM 1542 C CA A VAL A 1 212 ? 11.275 -16.639 12.932 0.23 11.24 192 VAL A CA 1
ATOM 1543 C CA B VAL A 1 212 ? 11.247 -16.623 13.003 0.77 12.37 192 VAL A CA 1
ATOM 1544 C C . VAL A 1 212 ? 10.435 -15.607 12.237 1.00 12.11 192 VAL A C 1
ATOM 1545 O O . VAL A 1 212 ? 10.264 -14.468 12.741 1.00 13.28 192 VAL A O 1
ATOM 1552 N N . SER A 1 213 ? 9.923 -15.956 11.054 1.00 11.31 193 SER A N 1
ATOM 1553 C CA A SER A 1 213 ? 9.026 -15.083 10.266 0.84 10.84 193 SER A CA 1
ATOM 1554 C CA B SER A 1 213 ? 9.024 -15.048 10.354 0.16 11.08 193 SER A CA 1
ATOM 1555 C C . SER A 1 213 ? 7.595 -15.536 10.533 1.00 12.02 193 SER A C 1
ATOM 1556 O O . SER A 1 213 ? 7.234 -16.676 10.160 1.00 14.35 193 SER A O 1
ATOM 1561 N N . ARG A 1 214 ? 6.774 -14.680 11.154 1.00 12.12 194 ARG A N 1
ATOM 1562 C CA . ARG A 1 214 ? 5.386 -15.007 11.498 1.00 12.06 194 ARG A CA 1
ATOM 1563 C C . ARG A 1 214 ? 4.514 -14.434 10.394 1.00 12.30 194 ARG A C 1
ATOM 1564 O O . ARG A 1 214 ? 4.551 -13.189 10.141 1.00 13.83 194 ARG A O 1
ATOM 1572 N N . ILE A 1 215 ? 3.765 -15.246 9.655 1.00 14.29 195 ILE A N 1
ATOM 1573 C CA . ILE A 1 215 ? 2.915 -14.821 8.545 1.00 14.55 195 ILE A CA 1
ATOM 1574 C C . ILE A 1 215 ? 1.659 -14.168 9.116 1.00 14.94 195 ILE A C 1
ATOM 1575 O O . ILE A 1 215 ? 0.983 -14.763 10.006 1.00 17.81 195 ILE A O 1
ATOM 1580 N N . LEU A 1 216 ? 1.288 -12.998 8.569 1.00 13.82 196 LEU A N 1
ATOM 1581 C CA . LEU A 1 216 ? 0.208 -12.206 9.140 1.00 16.85 196 LEU A CA 1
ATOM 1582 C C . LEU A 1 216 ? -1.004 -12.272 8.207 1.00 18.53 196 LEU A C 1
ATOM 1583 O O . LEU A 1 216 ? -1.990 -11.574 8.463 1.00 22.39 196 LEU A O 1
ATOM 1588 N N . ILE A 1 217 ? -0.920 -13.017 7.113 1.00 17.48 197 ILE A N 1
ATOM 1589 C CA . ILE A 1 217 ? -2.006 -13.131 6.144 1.00 18.06 197 ILE A CA 1
ATOM 1590 C C . ILE A 1 217 ? -2.392 -14.632 5.993 1.00 17.62 197 ILE A C 1
ATOM 1591 O O . ILE A 1 217 ? -1.687 -15.495 6.569 1.00 17.10 197 ILE A O 1
ATOM 1596 N N . ASP A 1 218 ? -3.405 -14.934 5.208 1.00 18.99 198 ASP A N 1
ATOM 1597 C CA . ASP A 1 218 ? -3.769 -16.335 4.968 1.00 18.59 198 ASP A CA 1
ATOM 1598 C C . ASP A 1 218 ? -2.540 -17.094 4.414 1.00 17.06 198 ASP A C 1
ATOM 1599 O O . ASP A 1 218 ? -1.892 -16.650 3.452 1.00 19.56 198 ASP A O 1
ATOM 1604 N N . GLY A 1 219 ? -2.225 -18.236 5.043 1.00 19.64 199 GLY A N 1
ATOM 1605 C CA . GLY A 1 219 ? -1.006 -19.010 4.655 1.00 21.30 199 GLY A CA 1
ATOM 1606 C C . GLY A 1 219 ? -1.346 -20.218 3.799 1.00 20.85 199 GLY A C 1
ATOM 1607 O O . GLY A 1 219 ? -0.502 -21.138 3.727 1.00 21.18 199 GLY A O 1
ATOM 1608 N N . SER A 1 220 ? -2.552 -20.284 3.183 1.00 21.17 200 SER A N 1
ATOM 1609 C CA . SER A 1 220 ? -2.947 -21.490 2.418 1.00 22.11 200 SER A CA 1
ATOM 1610 C C . SER A 1 220 ? -1.943 -21.846 1.362 1.00 18.84 200 SER A C 1
ATOM 1611 O O . SER A 1 220 ? -1.455 -20.923 0.629 1.00 20.24 200 SER A O 1
ATOM 1614 N N . THR A 1 221 ? -1.569 -23.130 1.301 1.00 20.57 201 THR A N 1
ATOM 1615 C CA . THR A 1 221 ? -0.584 -23.598 0.306 1.00 21.17 201 THR A CA 1
ATOM 1616 C C . THR A 1 221 ? -1.270 -24.517 -0.726 1.00 24.15 201 THR A C 1
ATOM 1617 O O . THR A 1 221 ? -2.477 -24.958 -0.582 1.00 27.69 201 THR A O 1
ATOM 1621 N N . LEU A 1 222 ? -0.504 -24.814 -1.786 1.00 23.14 202 LEU A N 1
ATOM 1622 C CA . LEU A 1 222 ? -1.085 -25.622 -2.863 1.00 24.44 202 LEU A CA 1
ATOM 1623 C C . LEU A 1 222 ? -1.278 -27.046 -2.361 1.00 31.87 202 LEU A C 1
ATOM 1624 O O . LEU A 1 222 ? -2.262 -27.715 -2.733 1.00 38.83 202 LEU A O 1
ATOM 1629 N N . SER A 1 223 ? -0.331 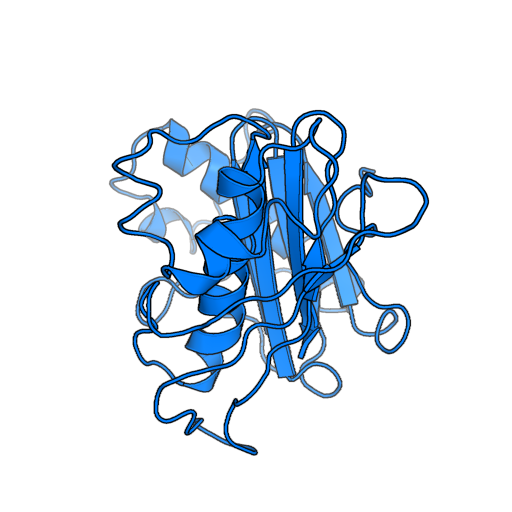-27.560 -1.568 1.00 28.01 203 SER A N 1
ATOM 1630 C CA . SER A 1 223 ? -0.634 -28.820 -0.830 1.00 33.91 203 SER A CA 1
ATOM 1631 C C . SER A 1 223 ? -0.020 -28.712 0.540 1.00 31.21 203 SER A C 1
ATOM 1632 O O . SER A 1 223 ? 0.818 -27.806 0.776 1.00 33.11 203 SER A O 1
ATOM 1635 N N . GLY A 1 224 ? -0.388 -29.608 1.444 1.00 35.54 204 GLY A N 1
ATOM 1636 C CA . GLY A 1 224 ? 0.221 -29.579 2.777 1.00 33.65 204 GLY A CA 1
ATOM 1637 C C . GLY A 1 224 ? -0.371 -28.514 3.687 1.00 30.41 204 GLY A C 1
ATOM 1638 O O . GLY A 1 224 ? -1.307 -27.804 3.298 1.00 31.61 204 GLY A O 1
ATOM 1639 N N . PRO A 1 225 ? 0.144 -28.418 4.917 1.00 29.21 205 PRO A N 1
ATOM 1640 C CA . PRO A 1 225 ? -0.488 -27.489 5.881 1.00 29.35 205 PRO A CA 1
ATOM 1641 C C . PRO A 1 225 ? -0.112 -26.001 5.568 1.00 22.78 205 PRO A C 1
ATOM 1642 O O . PRO A 1 225 ? 0.911 -25.692 4.944 1.00 23.73 205 PRO A O 1
ATOM 1646 N N . PRO A 1 226 ? -0.995 -25.064 5.995 1.00 23.04 206 PRO A N 1
ATOM 1647 C CA . PRO A 1 226 ? -0.759 -23.649 5.757 1.00 22.10 206 PRO A CA 1
ATOM 1648 C C . PRO A 1 226 ? 0.534 -23.151 6.426 1.00 19.36 206 PRO A C 1
ATOM 1649 O O . PRO A 1 226 ? 1.010 -23.686 7.469 1.00 22.68 206 PRO A O 1
ATOM 1653 N N . LEU A 1 227 ? 1.171 -22.150 5.770 1.00 19.42 207 LEU A N 1
ATOM 1654 C CA . LEU A 1 227 ? 2.378 -21.565 6.371 1.00 17.73 207 LEU A CA 1
ATOM 1655 C C . LEU A 1 227 ? 2.041 -20.514 7.397 1.00 19.41 207 LEU A C 1
ATOM 1656 O O . LEU A 1 227 ? 1.347 -19.539 7.038 1.00 25.41 207 LEU A O 1
ATOM 1661 N N . THR A 1 228 ? 2.511 -20.686 8.644 1.00 16.77 208 THR A N 1
ATOM 1662 C CA . THR A 1 228 ? 2.289 -19.763 9.704 1.00 18.67 208 THR A CA 1
ATOM 1663 C C . THR A 1 228 ? 3.550 -19.182 10.274 1.00 15.86 208 THR A C 1
ATOM 1664 O O . THR A 1 228 ? 3.574 -17.996 10.525 1.00 17.93 208 THR A O 1
ATOM 1668 N N . THR A 1 229 ? 4.591 -19.969 10.534 1.00 19.08 209 THR A N 1
ATOM 1669 C CA . THR A 1 229 ? 5.847 -19.457 10.968 1.00 18.14 209 THR A CA 1
ATOM 1670 C C . THR A 1 229 ? 6.899 -20.162 10.119 1.00 18.51 209 THR A C 1
ATOM 1671 O O . THR A 1 229 ? 6.858 -21.352 9.820 1.00 25.30 209 THR A O 1
ATOM 1675 N N . LEU A 1 230 ? 7.916 -19.419 9.764 1.00 14.47 210 LEU A N 1
ATOM 1676 C CA . LEU A 1 230 ? 9.019 -19.917 8.951 1.00 14.96 210 LEU A CA 1
ATOM 1677 C C . LEU A 1 230 ? 10.239 -19.654 9.778 1.00 13.42 210 LEU A C 1
ATOM 1678 O O . LEU A 1 230 ? 10.609 -18.476 9.989 1.00 16.26 210 LEU A O 1
ATOM 1683 N N . ARG A 1 231 ? 10.949 -20.675 10.226 1.00 13.96 211 ARG A N 1
ATOM 1684 C CA . ARG A 1 231 ? 12.192 -20.496 10.989 1.00 13.96 211 ARG A CA 1
ATOM 1685 C C . ARG A 1 231 ? 13.359 -20.406 10.063 1.00 12.98 211 ARG A C 1
ATOM 1686 O O . ARG A 1 231 ? 13.432 -21.137 9.057 1.00 16.77 211 ARG A O 1
ATOM 1690 N N . GLY A 1 232 ? 14.335 -19.531 10.408 1.00 11.29 212 GLY A N 1
ATOM 1691 C CA . GLY A 1 232 ? 15.528 -19.424 9.559 1.00 13.39 212 GLY A CA 1
ATOM 1692 C C . GLY A 1 232 ? 16.742 -19.160 10.422 1.00 10.08 212 GLY A C 1
ATOM 1693 O O . GLY A 1 232 ? 16.687 -19.050 11.668 1.00 11.39 212 GLY A O 1
ATOM 1694 N N . ARG A 1 233 ? 17.873 -19.059 9.739 1.00 9.49 213 ARG A N 1
ATOM 1695 C CA . ARG A 1 233 ? 19.160 -18.719 10.375 1.00 9.82 213 ARG A CA 1
ATOM 1696 C C . ARG A 1 233 ? 19.799 -17.558 9.624 1.00 8.85 213 ARG A C 1
ATOM 1697 O O . ARG A 1 233 ? 19.533 -17.402 8.403 1.00 10.06 213 ARG A O 1
ATOM 1705 N N . TRP A 1 234 ? 20.592 -16.745 10.337 1.00 9.67 214 TRP A N 1
ATOM 1706 C CA . TRP A 1 234 ? 21.299 -15.633 9.692 1.00 9.81 214 TRP A CA 1
ATOM 1707 C C . TRP A 1 234 ? 22.722 -15.701 10.103 1.00 9.74 214 TRP A C 1
ATOM 1708 O O . TRP A 1 234 ? 23.078 -16.212 11.187 1.00 10.75 214 TRP A O 1
ATOM 1719 N N . SER A 1 235 ? 23.576 -15.110 9.287 1.00 10.28 215 SER A N 1
ATOM 1720 C CA A SER A 1 235 ? 25.025 -15.047 9.535 0.63 9.69 215 SER A CA 1
ATOM 1721 C CA B SER A 1 235 ? 24.991 -14.975 9.633 0.37 10.22 215 SER A CA 1
ATOM 1722 C C . SER A 1 235 ? 25.610 -13.778 8.927 1.00 11.15 215 SER A C 1
ATOM 1723 O O . SER A 1 235 ? 25.176 -13.397 7.818 1.00 12.26 215 SER A O 1
ATOM 1728 N N . VAL A 1 236 ? 26.538 -13.142 9.594 1.00 10.64 216 VAL A N 1
ATOM 1729 C CA . VAL A 1 236 ? 27.274 -12.039 8.981 1.00 11.95 216 VAL A CA 1
ATOM 1730 C C . VAL A 1 236 ? 28.758 -12.428 8.991 1.00 11.70 216 VAL A C 1
ATOM 1731 O O . VAL A 1 236 ? 29.363 -12.702 10.085 1.00 15.04 216 VAL A O 1
ATOM 1735 N N . GLU A 1 237 ? 29.370 -12.416 7.825 1.00 13.67 217 GLU A N 1
ATOM 1736 C CA A GLU A 1 237 ? 30.793 -12.737 7.712 0.50 14.26 217 GLU A CA 1
ATOM 1737 C CA B GLU A 1 237 ? 30.764 -12.916 7.678 0.50 15.26 217 GLU A CA 1
ATOM 1738 C C . GLU A 1 237 ? 31.305 -12.397 6.354 1.00 14.03 217 GLU A C 1
ATOM 1739 O O . GLU A 1 237 ? 30.557 -12.331 5.394 1.00 13.21 217 GLU A O 1
ATOM 1750 N N . ARG A 1 238 ? 32.591 -12.056 6.303 1.00 17.13 218 ARG A N 1
ATOM 1751 C CA . ARG A 1 238 ? 33.257 -11.715 5.035 1.00 16.43 218 ARG A CA 1
ATOM 1752 C C . ARG A 1 238 ? 32.494 -10.562 4.307 1.00 16.62 218 ARG A C 1
ATOM 1753 O O . ARG A 1 238 ? 32.377 -10.545 3.097 1.00 17.99 218 ARG A O 1
ATOM 1761 N N . GLY A 1 239 ? 31.971 -9.594 5.087 1.00 15.31 219 GLY A N 1
ATOM 1762 C CA . GLY A 1 239 ? 31.234 -8.460 4.511 1.00 14.38 219 GLY A CA 1
ATOM 1763 C C . GLY A 1 239 ? 29.865 -8.741 3.920 1.00 12.26 219 GLY A C 1
ATOM 1764 O O . GLY A 1 239 ? 29.263 -7.894 3.285 1.00 14.38 219 GLY A O 1
ATOM 1765 N N . LEU A 1 240 ? 29.335 -9.928 4.216 1.00 12.13 220 LEU A N 1
ATOM 1766 C CA . LEU A 1 240 ? 28.044 -10.360 3.656 1.00 11.58 220 LEU A CA 1
ATOM 1767 C C . LEU A 1 240 ? 27.088 -10.721 4.794 1.00 11.11 220 LEU A C 1
ATOM 1768 O O . LEU A 1 240 ? 27.518 -11.186 5.851 1.00 13.48 220 LEU A O 1
ATOM 1773 N N . VAL A 1 241 ? 25.785 -10.554 4.538 1.00 10.49 221 VAL A N 1
ATOM 1774 C CA . VAL A 1 241 ? 24.734 -11.188 5.337 1.00 9.88 221 VAL A CA 1
ATOM 1775 C C . VAL A 1 241 ? 24.192 -12.361 4.517 1.00 10.01 221 VAL A C 1
ATOM 1776 O O . VAL A 1 241 ? 23.962 -12.212 3.318 1.00 9.78 221 VAL A O 1
ATOM 1780 N N . LEU A 1 242 ? 24.042 -13.523 5.174 1.00 9.67 222 LEU A N 1
ATOM 1781 C CA . LEU A 1 242 ? 23.382 -14.657 4.541 1.00 9.86 222 LEU A CA 1
ATOM 1782 C C . LEU A 1 242 ? 22.206 -15.031 5.455 1.00 8.85 222 LEU A C 1
ATOM 1783 O O . LEU A 1 242 ? 22.316 -15.020 6.699 1.00 10.00 222 LEU A O 1
ATOM 1788 N N . THR A 1 243 ? 21.078 -15.381 4.807 1.00 8.57 223 THR A N 1
ATOM 1789 C CA . THR A 1 243 ? 19.987 -15.989 5.545 1.00 9.42 223 THR A CA 1
ATOM 1790 C C . THR A 1 243 ? 19.506 -17.195 4.750 1.00 9.10 223 THR A C 1
ATOM 1791 O O . THR A 1 243 ? 19.607 -17.281 3.505 1.00 9.29 223 THR A O 1
ATOM 1795 N N . ALA A 1 244 ? 18.934 -18.150 5.526 1.00 9.20 224 ALA A N 1
ATOM 1796 C CA . ALA A 1 244 ? 18.310 -19.326 4.863 1.00 9.51 224 ALA A CA 1
ATOM 1797 C C . ALA A 1 244 ? 17.138 -19.837 5.720 1.00 9.39 224 ALA A C 1
ATOM 1798 O O . ALA A 1 244 ? 17.260 -19.861 6.948 1.00 10.30 224 ALA A O 1
ATOM 1800 N N . ILE A 1 245 ? 16.120 -20.273 5.003 1.00 9.52 225 ILE A N 1
ATOM 1801 C CA . ILE A 1 245 ? 14.963 -20.933 5.604 1.00 9.61 225 ILE A CA 1
ATOM 1802 C C . ILE A 1 245 ? 14.859 -22.279 4.891 1.00 10.55 225 ILE A C 1
ATOM 1803 O O . ILE A 1 245 ? 14.854 -22.336 3.670 1.00 10.85 225 ILE A O 1
ATOM 1808 N N . VAL A 1 246 ? 14.772 -23.339 5.705 1.00 12.11 226 VAL A N 1
ATOM 1809 C CA . VAL A 1 246 ? 14.607 -24.718 5.144 1.00 11.99 226 VAL A CA 1
ATOM 1810 C C . VAL A 1 246 ? 13.377 -25.301 5.803 1.00 15.02 226 VAL A C 1
ATOM 1811 O O . VAL A 1 246 ? 13.398 -25.590 6.995 1.00 18.25 226 VAL A O 1
ATOM 1815 N N . LEU A 1 247 ? 12.307 -25.392 5.051 1.00 30.00 227 LEU A N 1
ATOM 1816 C CA . LEU A 1 247 ? 11.026 -25.876 5.598 1.00 30.00 227 LEU A CA 1
ATOM 1817 C C . LEU A 1 247 ? 10.856 -27.389 5.408 1.00 30.00 227 LEU A C 1
ATOM 1818 O O . LEU A 1 247 ? 11.456 -27.940 4.570 1.00 30.00 227 LEU A O 1
#

GO terms:
  GO:0008897 holo-[acyl-carrier-protein] synthase activity (F, IDA)
  GO:0005515 protein binding (F, IPI)
  GO:0019290 siderophore biosynthetic process (P, IDA)
  GO:0008897 holo-[acyl-carrier-protein] synthase activity (F, EXP)

Radius of gyration: 16.99 Å; Cα contacts (8 Å, |Δi|>4): 486; chains: 1; bounding box: 39×43×47 Å

Organism: Mycobacterium tuberculosis (strain ATCC 25618 / H37Rv) (NCBI:txid83332)

Sequence (225 aa):
VGTLVASSVLPATVFEDLAYAELYSDPPGLTPLPEEEAPLIARSVAKRRNEFITVRHCARIIALDQLGVPPAPILKKGDKGEPCWPDGMMVGSLTHCAGYRGAVVGRRRDAVRSVGIDAEPHDDVLPNNGGVVLDDAISLPAERADMMPRTMMPAALHWDRILFCCAKEATYKAWFPLTKRWLLGFEEDAHITTFETDSTGWTGRFVVSSRILIDGSTLSGPPLTTLRGRWSSVEERGLVLTAIVL

InterPro domains:
  IPR003542 Enterobactin synthetase-like, component D [PR01399] (46-66)
  IPR003542 Enterobactin synthetase-like, component D [PR01399] (76-94)
  IPR003542 Enterobactin synthetase-like, component D [PR01399] (151-167)
  IPR003542 Enterobactin synthetase-like, component D [PTHR38096] (2-226)
  IPR008278 4'-phosphopantetheinyl transferase domain [PF01648] (110-186)
  IPR037143 4'-phosphopantetheinyl transferase domain superfamily [SSF56214] (108-226)
  IPR041354 4'-phosphopantetheinyl transferase, N-terminal domain [PF17837] (36-102)

Secondary structure (DSSP, 8-state):
---GGGGGS-STTGGGEEEEEESSPPTTPPPPTTTGGGGTT--HHHHHHHHHHHHHHHHHHHHTTPPP----B-GGG-B-PPTTEEEEEEEETTEEEEEEEETTT-S-EEEEEEES----HHHHHHH--HHHHHHHHH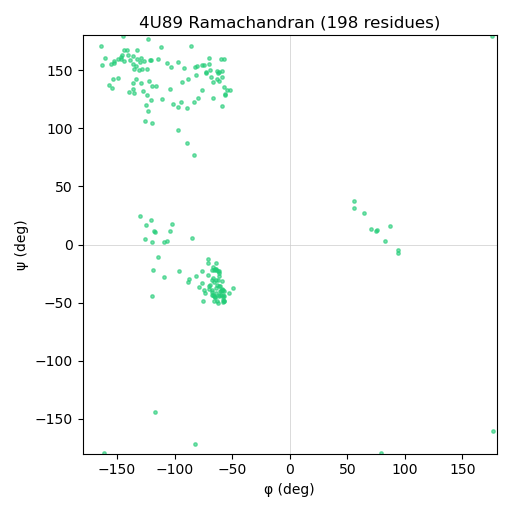HS-TTS-HHHHHHHHHHHHHHHHHHHH-S---GGGEEEEEEE-TTSSEEEEEEEE-S----SSSSPP-EEEEEEEEETTEEEEEEE-

Solvent-accessible surface area: 10766 Å² total; per-residue (Å²): 152,20,84,28,3,37,43,1,10,22,83,124,38,90,137,36,12,6,42,12,10,60,99,73,45,46,134,78,64,118,28,63,117,100,2,31,88,50,0,65,229,35,110,69,166,81,79,72,8,3,20,1,9,10,69,1,0,37,85,0,5,84,108,17,61,23,102,97,46,48,1,73,82,31,50,174,37,31,34,57,46,35,107,45,18,19,7,4,24,9,86,15,82,38,1,23,0,1,0,0,0,75,152,133,43,0,64,2,1,0,2,10,1,19,35,29,76,98,28,86,111,57,59,17,74,67,9,0,24,89,48,1,65,49,37,2,70,174,39,11,50,113,70,7,57,57,20,29,0,0,36,0,0,10,44,0,1,62,57,0,0,9,47,25,6,91,76,174,11,13,59,99,32,2,51,2,54,2,126,39,61,126,114,13,126,37,3,122,3,47,0,120,18,88,64,95,8,60,25,122,80,56,90,82,9,87,59,0,107,7,63,0,2,7,60,206,53,12,0,3,0,2,0,29,46

B-factor: mean 20.25, std 11.96, range [8.26, 109.09]